Protein AF-A0A2U1MS38-F1 (afdb_monomer_lite)

pLDDT: mean 71.9, std 17.22, range [31.77, 96.19]

Radius of gyration: 35.12 Å; chains: 1; bounding box: 55×85×108 Å

Sequence (219 aa):
MAFTCIFLLRKAKGLPIQGHPLVHSLLETRLFLEKIRPIDKKLQYQIQKLTRVTENPADGVGSDDKKSHEADDSLKLRPNPDMLITKFGPEDGDGVYRPPKIVPASMDETKTSKQERNASRKEKQAFRQALQNVTRYKAKLEDRARREEELFTRAPLSSVEKKQLKHMRKPGCGLSGLADSFYDDIKSLPLEDGAGGPETPFLDSDGGERKFKRRKRRH

Foldseek 3Di:
DVLVVVVVVCVVVVHDPPPDCSVVVVVVVVVVVVVCVVVVVVVVVVVVVVVCCVVCVDDDDDDDPDDDPPPVPVVVPDPDVVVVPPPDDDPPPDPDDDPDPDDPDPDPCPPCDPVNVVVVVVVVVVVVVVVVVLVVVVVVVVVQVVVCVVVVHHDDDDPVVVVVLVVCCDPVNPCNVVSDDPVVVVVPDPDDDDDDDDDDPPDPPPPPDPPDDDDDDDD

Organism: Artemisia annua (NCBI:txid35608)

Structure (mmCIF, N/CA/C/O backbone):
data_AF-A0A2U1MS38-F1
#
_entry.id  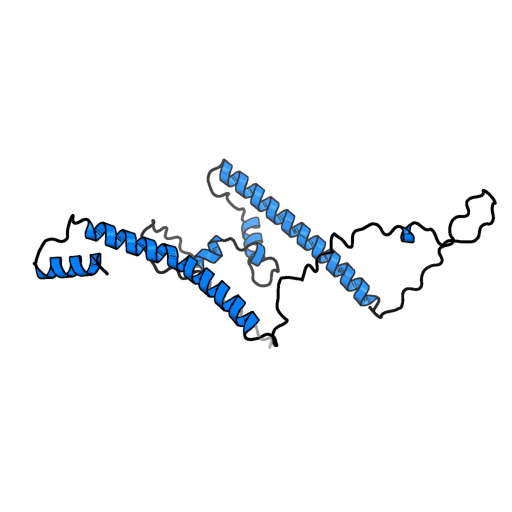 AF-A0A2U1MS38-F1
#
loop_
_atom_site.group_PDB
_atom_site.id
_atom_site.type_symbol
_atom_site.label_atom_id
_atom_site.label_alt_id
_atom_site.label_comp_id
_atom_site.label_asym_id
_atom_site.label_entity_id
_atom_site.label_seq_id
_atom_site.pdbx_PDB_ins_code
_atom_site.Cartn_x
_atom_site.Cartn_y
_atom_site.Cartn_z
_atom_site.occupancy
_atom_site.B_iso_or_equiv
_atom_site.auth_seq_id
_atom_site.auth_comp_id
_atom_site.auth_asym_id
_atom_site.auth_atom_id
_atom_site.pdbx_PDB_model_num
ATOM 1 N N . MET A 1 1 ? -4.109 25.908 25.040 1.00 62.31 1 MET A N 1
ATOM 2 C CA . MET A 1 1 ? -3.880 26.834 26.173 1.00 62.31 1 MET A CA 1
ATOM 3 C C . MET A 1 1 ? -5.174 27.320 26.827 1.00 62.31 1 MET A C 1
ATOM 5 O O . MET A 1 1 ? -5.383 26.978 27.980 1.00 62.31 1 MET A O 1
ATOM 9 N N . ALA A 1 2 ? -6.078 28.044 26.149 1.00 74.56 2 ALA A N 1
ATOM 10 C CA . ALA A 1 2 ? -7.285 28.584 26.806 1.00 74.56 2 ALA A CA 1
ATOM 11 C C . ALA A 1 2 ? -8.146 27.517 27.529 1.00 74.56 2 ALA A C 1
ATOM 13 O O . ALA A 1 2 ? -8.393 27.628 28.728 1.00 74.56 2 ALA A O 1
ATOM 14 N N . PHE A 1 3 ? -8.530 26.434 26.842 1.00 82.31 3 PHE A N 1
ATOM 15 C CA . PHE A 1 3 ? -9.386 25.384 27.420 1.00 82.31 3 PHE A CA 1
ATOM 16 C C . PHE A 1 3 ? -8.754 24.648 28.614 1.00 82.31 3 PHE A C 1
ATOM 18 O O . PHE A 1 3 ? -9.453 24.319 29.571 1.00 82.31 3 PHE A O 1
ATOM 25 N N . THR A 1 4 ? -7.432 24.447 28.608 1.00 82.88 4 THR A N 1
ATOM 26 C CA . THR A 1 4 ? -6.694 23.842 29.730 1.00 82.88 4 THR A CA 1
ATOM 27 C C . THR A 1 4 ? -6.642 24.767 30.949 1.00 82.88 4 THR A C 1
ATOM 29 O O . THR A 1 4 ? -6.805 24.293 32.071 1.00 82.88 4 THR A O 1
ATOM 32 N N . CYS A 1 5 ? -6.511 26.084 30.751 1.00 83.00 5 CYS A N 1
ATOM 33 C CA . CYS A 1 5 ? -6.591 27.060 31.842 1.00 83.00 5 CYS A CA 1
ATOM 34 C C . CYS A 1 5 ? -7.992 27.095 32.475 1.00 83.00 5 CYS A C 1
ATOM 36 O O . CYS A 1 5 ? -8.114 27.098 33.699 1.00 83.00 5 CYS A O 1
ATOM 38 N N . ILE A 1 6 ? -9.056 27.050 31.663 1.00 83.88 6 ILE A N 1
ATOM 39 C CA . ILE A 1 6 ? -10.438 27.022 32.171 1.00 83.88 6 ILE A CA 1
ATOM 40 C C . ILE A 1 6 ? -10.720 25.697 32.903 1.00 83.88 6 ILE A C 1
ATOM 42 O O . ILE A 1 6 ? -11.355 25.706 33.955 1.00 83.88 6 ILE A O 1
ATOM 46 N N . PHE A 1 7 ? -10.208 24.564 32.408 1.00 85.19 7 PHE A N 1
ATOM 47 C CA . PHE A 1 7 ? -10.298 23.271 33.098 1.00 85.19 7 PHE A CA 1
ATOM 48 C C . PHE A 1 7 ? -9.614 23.296 34.477 1.00 85.19 7 PHE A C 1
ATOM 50 O O . PHE A 1 7 ? -10.215 22.867 35.463 1.00 85.19 7 PHE A O 1
ATOM 57 N N . LEU A 1 8 ? -8.399 23.851 34.567 1.00 86.25 8 LEU A N 1
ATOM 58 C CA . LEU A 1 8 ? -7.681 24.029 35.835 1.00 86.25 8 LEU A CA 1
ATOM 59 C C . LEU A 1 8 ? -8.447 24.943 36.800 1.00 86.25 8 LEU A C 1
ATOM 61 O O . LEU A 1 8 ? -8.649 24.572 37.955 1.00 86.25 8 LEU A O 1
ATOM 65 N N . LEU A 1 9 ? -8.956 26.084 36.322 1.00 86.88 9 LEU A N 1
ATOM 66 C CA . LEU A 1 9 ? -9.770 27.004 37.122 1.00 86.88 9 LEU A CA 1
ATOM 67 C C . LEU A 1 9 ? -11.065 26.345 37.629 1.00 86.88 9 LEU A C 1
ATOM 69 O O . LEU A 1 9 ? -11.485 26.588 38.759 1.00 86.88 9 LEU A O 1
ATOM 73 N N . ARG A 1 10 ? -11.697 25.494 36.811 1.00 85.44 10 ARG A N 1
ATOM 74 C CA . ARG A 1 10 ? -12.928 24.777 37.173 1.00 85.44 10 ARG A CA 1
ATOM 75 C C . ARG A 1 10 ? -12.667 23.674 38.206 1.00 85.44 10 ARG A C 1
ATOM 77 O O . ARG A 1 10 ? -13.462 23.542 39.133 1.00 85.44 10 ARG A O 1
ATOM 84 N N . LYS A 1 11 ? -11.526 22.972 38.115 1.00 85.88 11 LYS A N 1
ATOM 85 C CA . LYS A 1 11 ? -11.039 22.062 39.168 1.00 85.88 11 LYS A CA 1
ATOM 86 C C . LYS A 1 11 ? -10.719 22.797 40.472 1.00 85.88 11 LYS A C 1
ATOM 88 O O . LYS A 1 11 ? -11.158 22.348 41.523 1.00 85.88 11 LYS A O 1
ATOM 93 N N . ALA A 1 12 ? -10.018 23.931 40.411 1.00 90.38 12 ALA A N 1
ATOM 94 C CA . ALA A 1 12 ? -9.683 24.733 41.592 1.00 90.38 12 ALA A CA 1
ATOM 95 C C . ALA A 1 12 ? -10.928 25.272 42.324 1.00 90.38 12 ALA A C 1
ATOM 97 O O . ALA A 1 12 ? -10.915 25.415 43.540 1.00 90.38 12 ALA A O 1
ATOM 98 N N . LYS A 1 13 ? -12.021 25.523 41.590 1.00 87.06 13 LYS A N 1
ATOM 99 C CA . LYS A 1 13 ? -13.326 25.933 42.138 1.00 87.06 13 LYS A CA 1
ATOM 100 C C . LYS A 1 13 ? -14.227 24.768 42.582 1.00 87.06 13 LYS A C 1
ATOM 102 O O . LYS A 1 13 ? -15.373 25.015 42.939 1.00 87.06 13 LYS A O 1
ATOM 107 N N . GLY A 1 14 ? -13.763 23.516 42.518 1.00 85.69 14 GLY A N 1
ATOM 108 C CA . GLY A 1 14 ? -14.539 22.336 42.931 1.00 85.69 14 GLY A CA 1
ATOM 109 C C . GLY A 1 14 ? -15.793 22.047 42.090 1.00 85.69 14 GLY A C 1
ATOM 110 O O . GLY A 1 14 ? -16.647 21.272 42.510 1.00 85.69 14 GLY A O 1
ATOM 111 N N . LEU A 1 15 ? -15.935 22.663 40.912 1.00 82.75 15 LEU A N 1
ATOM 112 C CA . LEU A 1 15 ? -17.133 22.529 40.081 1.00 82.75 15 LEU A CA 1
ATOM 113 C C . LEU A 1 15 ? -17.133 21.202 39.301 1.00 82.75 15 LEU A C 1
ATOM 115 O O . LEU A 1 15 ? -16.086 20.799 38.780 1.00 82.75 15 LEU A O 1
ATOM 119 N N . PRO A 1 16 ? -18.301 20.554 39.114 1.00 81.06 16 PRO A N 1
ATOM 120 C CA . PRO A 1 16 ? -18.390 19.311 38.359 1.00 81.06 16 PRO A CA 1
ATOM 121 C C . PRO A 1 16 ? -17.936 19.496 36.904 1.00 81.06 16 PRO A C 1
ATOM 123 O O . PRO A 1 16 ? -18.214 20.506 36.242 1.00 81.06 16 PRO A O 1
ATOM 126 N N . ILE A 1 17 ? -17.204 18.491 36.422 1.00 76.69 17 ILE A N 1
ATOM 127 C CA . ILE A 1 17 ? -16.598 18.436 35.081 1.00 76.69 17 ILE A CA 1
ATOM 128 C C . ILE A 1 17 ? -17.547 17.755 34.077 1.00 76.69 17 ILE A C 1
ATOM 130 O O . ILE A 1 17 ? -17.513 18.064 32.885 1.00 76.69 17 ILE A O 1
ATOM 134 N N . GLN A 1 18 ? -18.405 16.851 34.559 1.00 77.44 18 GLN A N 1
ATOM 135 C CA . GLN A 1 18 ? -19.382 16.117 33.751 1.00 77.44 18 GLN A CA 1
ATOM 136 C C . GLN A 1 18 ? -20.351 17.080 33.043 1.00 77.44 18 GLN A C 1
ATOM 138 O O . GLN A 1 18 ? -20.817 18.052 33.635 1.00 77.44 18 GLN A O 1
ATOM 143 N N . GLY A 1 19 ? -20.613 16.825 31.758 1.00 77.94 19 GLY A N 1
ATOM 144 C CA . GLY A 1 19 ? -21.511 17.628 30.918 1.00 77.94 19 GLY A CA 1
ATOM 145 C C . GLY A 1 19 ? -20.954 18.969 30.415 1.00 77.94 19 GLY A C 1
ATOM 146 O O . GLY A 1 19 ? -21.653 19.671 29.691 1.00 77.94 19 GLY A O 1
ATOM 147 N N . HIS A 1 20 ? -19.720 19.361 30.755 1.00 83.75 20 HIS A N 1
ATOM 148 C CA . HIS A 1 20 ? -19.181 20.650 30.308 1.00 83.75 20 HIS A CA 1
ATOM 149 C C . HIS A 1 20 ? -18.577 20.573 28.887 1.00 83.75 20 HIS A C 1
ATOM 151 O O . HIS A 1 20 ? -17.738 19.698 28.644 1.00 83.75 20 HIS A O 1
ATOM 157 N N . PRO A 1 21 ? -18.861 21.527 27.970 1.00 86.56 21 PRO A N 1
ATOM 158 C CA . PRO A 1 21 ? -18.364 21.503 26.582 1.00 86.56 21 PRO A CA 1
ATOM 159 C C . PRO A 1 21 ? -16.832 21.528 26.451 1.00 86.56 21 PRO A C 1
ATOM 161 O O . PRO A 1 21 ? -16.295 21.139 25.418 1.00 86.56 21 PRO A O 1
ATOM 164 N N . LEU A 1 22 ? -16.115 21.910 27.515 1.00 84.44 22 LEU A N 1
ATOM 165 C CA . LEU A 1 22 ? -14.653 21.781 27.591 1.00 84.44 22 LEU A CA 1
ATOM 166 C C . LEU A 1 22 ? -14.178 20.343 27.363 1.00 84.44 22 LEU A C 1
ATOM 168 O O . LEU A 1 22 ? -13.149 20.150 26.733 1.00 84.44 22 LEU A O 1
ATOM 172 N N . VAL A 1 23 ? -14.895 19.336 27.876 1.00 85.69 23 VAL A N 1
ATOM 173 C CA . VAL A 1 23 ? -14.487 17.931 27.712 1.00 85.69 23 VAL A CA 1
ATOM 174 C C . VAL A 1 23 ? -14.558 17.537 26.237 1.00 85.69 23 VAL A C 1
ATOM 176 O O . VAL A 1 23 ? -13.616 16.938 25.725 1.00 85.69 23 VAL A O 1
ATOM 179 N N . HIS A 1 24 ? -15.618 17.951 25.538 1.00 89.00 24 HIS A N 1
ATOM 180 C CA . HIS A 1 24 ? -15.755 17.735 24.100 1.00 89.00 24 HIS A CA 1
ATOM 181 C C . HIS A 1 24 ? -14.651 18.450 23.314 1.00 89.00 24 HIS A C 1
ATOM 183 O O . HIS A 1 24 ? -13.970 17.792 22.534 1.00 89.00 24 HIS A O 1
ATOM 189 N N . SER A 1 25 ? -14.377 19.734 23.583 1.00 87.81 25 SER A N 1
ATOM 190 C CA . SER A 1 25 ? -13.314 20.461 22.870 1.00 87.81 25 SER A CA 1
ATOM 191 C C . SER A 1 25 ? -11.902 19.929 23.163 1.00 87.81 25 SER A C 1
ATOM 193 O O . SER A 1 25 ? -11.040 19.948 22.284 1.00 87.81 25 SER A O 1
ATOM 195 N N . LEU A 1 26 ? -11.646 19.397 24.364 1.00 85.50 26 LEU A N 1
ATOM 196 C CA . LEU A 1 26 ? -10.392 18.716 24.717 1.00 85.50 26 LEU A CA 1
ATOM 197 C C . LEU A 1 26 ? -10.235 17.360 24.011 1.00 85.50 26 LEU A C 1
ATOM 199 O O . LEU A 1 26 ? -9.142 17.048 23.540 1.00 85.50 26 LEU A O 1
ATOM 203 N N . LEU A 1 27 ? -11.304 16.566 23.906 1.00 89.94 27 LEU A N 1
ATOM 204 C CA . LEU A 1 27 ? -11.292 15.304 23.157 1.00 89.94 27 LEU A CA 1
ATOM 205 C C . LEU A 1 27 ? -11.142 15.548 21.653 1.00 89.94 27 LEU A C 1
ATOM 207 O O . LEU A 1 27 ? -10.316 14.911 21.008 1.00 89.94 27 LEU A O 1
ATOM 211 N N . GLU A 1 28 ? -11.883 16.507 21.109 1.00 90.94 28 GLU A N 1
ATOM 212 C CA . GLU A 1 28 ? -11.827 16.911 19.707 1.00 90.94 28 GLU A CA 1
ATOM 213 C C . GLU A 1 28 ? -10.431 17.418 19.322 1.00 90.94 28 GLU A C 1
ATOM 215 O O . GLU A 1 28 ? -9.827 16.903 18.381 1.00 90.94 28 GLU A O 1
ATOM 220 N N . THR A 1 29 ? -9.856 18.352 20.090 1.00 90.06 29 THR A N 1
ATOM 221 C CA . THR A 1 29 ? -8.485 18.829 19.838 1.00 90.06 29 THR A CA 1
ATOM 222 C C . 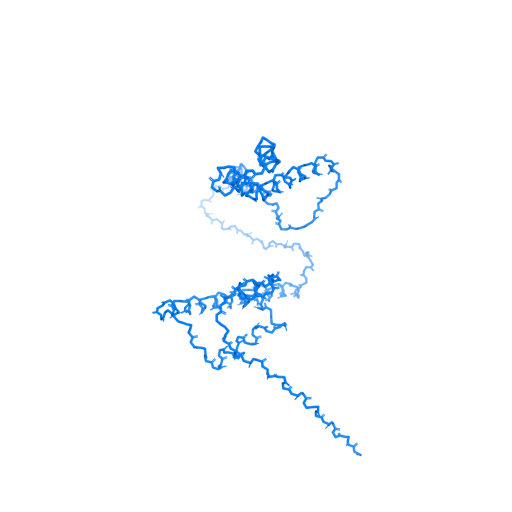THR A 1 29 ? -7.443 17.721 19.985 1.00 90.06 29 THR A C 1
ATOM 224 O O . THR A 1 29 ? -6.516 17.664 19.179 1.00 90.06 29 THR A O 1
ATOM 227 N N . ARG A 1 30 ? -7.600 16.788 20.936 1.00 91.25 30 ARG A N 1
ATOM 228 C CA . ARG A 1 30 ? -6.728 15.606 21.038 1.00 91.25 30 ARG A CA 1
ATOM 229 C C . ARG A 1 30 ? -6.827 14.710 19.798 1.00 91.25 30 ARG A C 1
ATOM 231 O O . ARG A 1 30 ? -5.791 14.350 19.244 1.00 91.25 30 ARG A O 1
ATOM 238 N N . LEU A 1 31 ? -8.039 14.398 19.340 1.00 93.38 31 LEU A N 1
ATOM 239 C CA . LEU A 1 31 ? -8.280 13.590 18.140 1.00 93.38 31 LEU A CA 1
ATOM 240 C C . LEU A 1 31 ? -7.739 14.272 16.874 1.00 93.38 31 LEU A C 1
ATOM 242 O O . LEU A 1 31 ? -7.166 13.602 16.015 1.00 93.38 31 LEU A O 1
ATOM 246 N N . PHE A 1 32 ? -7.858 15.598 16.759 1.00 94.44 32 PHE A N 1
ATOM 247 C CA . PHE A 1 32 ? -7.222 16.356 15.679 1.00 94.44 32 PHE A CA 1
ATOM 248 C C . PHE A 1 32 ? -5.693 16.268 15.743 1.00 94.44 32 PHE A C 1
ATOM 250 O O . PHE A 1 32 ? -5.071 15.968 14.726 1.00 94.44 32 PHE A O 1
ATOM 257 N N . LEU A 1 33 ? -5.083 16.440 16.923 1.00 91.81 33 LEU A N 1
ATOM 258 C CA . LEU A 1 33 ? -3.635 16.277 17.098 1.00 91.81 33 LEU A CA 1
ATOM 259 C C . LEU A 1 33 ? -3.164 14.855 16.746 1.00 91.81 33 LEU A C 1
ATOM 261 O O . LEU A 1 33 ? -2.115 14.686 16.131 1.00 91.81 33 LEU A O 1
ATOM 265 N N . GLU A 1 34 ? -3.928 13.821 17.097 1.00 93.81 34 GLU A N 1
ATOM 266 C CA . GLU A 1 34 ? -3.627 12.433 16.725 1.00 93.81 34 GLU A CA 1
ATOM 267 C C . GLU A 1 34 ? -3.734 12.206 15.203 1.00 93.81 34 GLU A C 1
ATOM 269 O O . GLU A 1 34 ? -2.870 11.539 14.629 1.00 93.81 34 GLU A O 1
ATOM 274 N N . LYS A 1 35 ? -4.703 12.842 14.525 1.00 94.69 35 LYS A N 1
ATOM 275 C CA . LYS A 1 35 ? -4.873 12.783 13.060 1.00 94.69 35 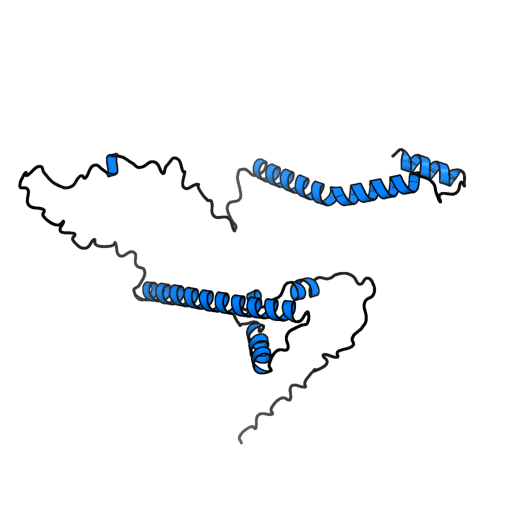LYS A CA 1
ATOM 276 C C . LYS A 1 35 ? -3.811 13.549 12.260 1.00 94.69 35 LYS A C 1
ATOM 278 O O . LYS A 1 35 ? -3.469 13.094 11.170 1.00 94.69 35 LYS A O 1
ATOM 283 N N . ILE A 1 36 ? -3.273 14.669 12.758 1.00 95.56 36 ILE A N 1
ATOM 284 C CA . ILE A 1 36 ? -2.233 15.432 12.032 1.00 95.56 36 ILE A CA 1
ATOM 285 C C . ILE A 1 36 ? -0.821 14.853 12.202 1.00 95.56 36 ILE A C 1
ATOM 287 O O . ILE A 1 36 ? -0.031 14.936 11.268 1.00 95.56 36 ILE A O 1
ATOM 291 N N . ARG A 1 37 ? -0.510 14.166 13.315 1.00 93.31 37 ARG A N 1
ATOM 292 C CA . ARG A 1 37 ? 0.797 13.501 13.544 1.00 93.31 37 ARG A CA 1
ATOM 293 C C . ARG A 1 37 ? 1.345 12.692 12.351 1.00 93.31 37 ARG A C 1
ATOM 295 O O . ARG A 1 37 ? 2.536 12.827 12.066 1.00 93.31 37 ARG A O 1
ATOM 302 N N . PRO A 1 38 ? 0.574 11.831 11.651 1.00 95.62 38 PRO A N 1
ATOM 303 C CA . PRO A 1 38 ? 1.078 11.124 10.470 1.00 95.62 38 PRO A CA 1
ATOM 304 C C . PRO A 1 38 ? 1.340 12.038 9.261 1.00 95.62 38 PRO A C 1
ATOM 306 O O . PRO A 1 38 ? 2.165 11.687 8.419 1.00 95.62 38 PRO A O 1
ATOM 309 N N . ILE A 1 39 ? 0.672 13.191 9.162 1.00 95.88 39 ILE A N 1
ATOM 310 C CA . ILE A 1 39 ? 0.915 14.205 8.126 1.00 95.88 39 ILE A CA 1
ATOM 311 C C . ILE A 1 39 ? 2.203 14.966 8.457 1.00 95.88 39 ILE A C 1
ATOM 313 O O . ILE A 1 39 ? 3.097 15.020 7.616 1.00 95.88 39 ILE A O 1
ATOM 317 N N . ASP A 1 40 ? 2.359 15.430 9.700 1.00 95.56 40 ASP A N 1
ATOM 318 C CA . ASP A 1 40 ? 3.575 16.105 10.170 1.00 95.56 40 ASP A CA 1
ATOM 319 C C . ASP A 1 40 ? 4.819 15.233 9.974 1.00 95.56 40 ASP A C 1
ATOM 321 O O . ASP A 1 40 ? 5.832 15.713 9.476 1.00 95.56 40 ASP A O 1
ATOM 325 N N . LYS A 1 41 ? 4.739 13.925 10.262 1.00 95.88 41 LYS A N 1
ATOM 326 C CA . LYS A 1 41 ? 5.829 12.971 9.982 1.00 95.88 41 LYS A CA 1
ATOM 327 C C . LYS A 1 41 ? 6.200 12.908 8.494 1.00 95.88 41 LYS A C 1
ATOM 329 O O . LYS A 1 41 ? 7.383 12.825 8.168 1.00 95.88 41 LYS A O 1
ATOM 334 N N . LYS A 1 42 ? 5.217 12.954 7.585 1.00 95.75 42 LYS A N 1
ATOM 335 C CA . LYS A 1 42 ? 5.462 12.970 6.129 1.00 95.75 42 LYS A CA 1
ATOM 336 C C . LYS A 1 42 ? 6.095 14.288 5.682 1.00 95.75 42 LYS A C 1
ATOM 338 O O . LYS A 1 42 ? 7.037 14.252 4.896 1.00 95.75 42 LYS A O 1
ATOM 343 N N . LEU A 1 43 ? 5.625 15.421 6.207 1.00 95.94 43 LEU A N 1
ATOM 344 C CA . LEU A 1 43 ? 6.188 16.745 5.924 1.00 95.94 43 LEU A CA 1
ATOM 345 C C . LEU A 1 43 ? 7.620 16.870 6.462 1.00 95.94 43 LEU A C 1
ATOM 347 O O . LEU A 1 43 ? 8.513 17.273 5.727 1.00 95.94 43 LEU A O 1
ATOM 351 N N . GLN A 1 44 ? 7.872 16.434 7.699 1.00 95.31 44 GLN A N 1
ATOM 352 C CA . GLN A 1 44 ? 9.215 16.367 8.286 1.00 95.31 44 GLN A CA 1
ATOM 353 C C . GLN A 1 44 ? 10.154 15.486 7.460 1.00 95.31 44 GLN A C 1
ATOM 355 O O . GLN A 1 44 ? 11.287 15.888 7.212 1.00 95.31 44 GLN A O 1
ATOM 360 N N . TYR A 1 45 ? 9.693 14.323 6.983 1.00 95.81 45 TYR A N 1
ATOM 361 C CA . TYR A 1 45 ? 10.480 13.479 6.081 1.00 95.81 45 TYR A CA 1
ATOM 362 C C . TYR A 1 45 ? 10.774 14.172 4.742 1.00 95.81 45 TYR A C 1
ATOM 364 O O . TYR A 1 45 ? 11.901 14.102 4.265 1.00 95.81 45 TYR A O 1
ATOM 372 N N . GLN A 1 46 ? 9.798 14.858 4.138 1.00 96.19 46 GLN A N 1
ATOM 373 C CA . GLN A 1 46 ? 10.003 15.605 2.891 1.00 96.19 46 GLN A CA 1
ATOM 374 C C . GLN A 1 46 ? 11.004 16.751 3.070 1.00 96.19 46 GLN A C 1
ATOM 376 O O . GLN A 1 46 ? 11.917 16.875 2.256 1.00 96.19 46 GLN A O 1
ATOM 381 N N . ILE A 1 47 ? 10.882 17.524 4.155 1.00 95.56 47 ILE A N 1
ATOM 382 C CA . ILE A 1 47 ? 11.841 18.569 4.527 1.00 95.56 47 ILE A CA 1
ATOM 383 C C . ILE A 1 47 ? 13.220 17.937 4.713 1.00 95.56 47 ILE A C 1
ATOM 385 O O . ILE A 1 47 ? 14.118 18.261 3.954 1.00 95.56 47 ILE A O 1
ATOM 389 N N . GLN A 1 48 ? 13.382 16.957 5.610 1.00 94.69 48 GLN A N 1
ATOM 390 C CA . GLN A 1 48 ? 14.676 16.299 5.840 1.00 94.69 48 GLN A CA 1
ATOM 391 C C . GLN A 1 48 ? 15.268 15.667 4.575 1.00 94.69 48 GLN A C 1
ATOM 393 O O . GLN A 1 48 ? 16.485 15.661 4.422 1.00 94.69 48 GLN A O 1
ATOM 398 N N . LYS A 1 49 ? 14.447 15.139 3.662 1.00 94.19 49 LYS A N 1
ATOM 399 C CA . LYS A 1 49 ? 14.914 14.599 2.382 1.00 94.19 49 LYS A CA 1
ATOM 400 C C . LYS A 1 49 ? 15.480 15.700 1.486 1.00 94.19 49 LYS A C 1
ATOM 402 O O . LYS A 1 49 ? 16.551 15.507 0.925 1.00 94.19 49 LYS A O 1
ATOM 407 N N . LEU A 1 50 ? 14.790 16.835 1.368 1.00 92.75 50 LEU A N 1
ATOM 408 C CA . LEU A 1 50 ? 15.278 17.991 0.612 1.00 92.75 50 LEU A CA 1
ATOM 409 C C . LEU A 1 50 ? 16.512 18.605 1.281 1.00 92.75 50 LEU A C 1
ATOM 411 O O . LEU A 1 50 ? 17.523 18.790 0.617 1.00 92.75 50 LEU A O 1
ATOM 415 N N . THR A 1 51 ? 16.467 18.821 2.597 1.00 93.12 51 THR A N 1
ATOM 416 C CA . THR A 1 51 ? 17.572 19.374 3.385 1.00 93.12 51 THR A CA 1
ATOM 417 C C . THR A 1 51 ? 18.828 18.504 3.280 1.00 93.12 51 THR A C 1
ATOM 419 O O . THR A 1 51 ? 19.893 19.036 3.002 1.00 93.12 51 THR A O 1
ATOM 422 N N . ARG A 1 52 ? 18.722 17.168 3.356 1.00 89.94 52 ARG A N 1
ATOM 423 C CA . ARG A 1 52 ? 19.869 16.259 3.144 1.00 89.94 52 ARG A CA 1
ATOM 424 C C . ARG A 1 52 ? 20.443 16.325 1.727 1.00 89.94 52 ARG A C 1
ATOM 426 O O . ARG A 1 52 ? 21.653 16.209 1.581 1.00 89.94 52 ARG A O 1
ATOM 433 N N . VAL A 1 53 ? 19.598 16.510 0.709 1.00 86.06 53 VAL A N 1
ATOM 434 C CA . VAL A 1 53 ? 20.034 16.694 -0.689 1.00 86.06 53 VAL A CA 1
ATOM 435 C C . VAL A 1 53 ? 20.724 18.050 -0.886 1.00 86.06 53 VAL A C 1
ATOM 437 O O . VAL A 1 53 ? 21.640 18.146 -1.695 1.00 86.06 53 VAL A O 1
ATOM 440 N N . THR A 1 54 ? 20.339 19.089 -0.137 1.00 79.94 54 THR A N 1
ATOM 441 C CA . THR A 1 54 ? 21.013 20.400 -0.176 1.00 79.94 54 THR A CA 1
ATOM 442 C C . THR A 1 54 ? 22.264 20.482 0.703 1.00 79.94 54 THR A C 1
ATOM 444 O O . THR A 1 54 ? 23.196 21.192 0.346 1.00 79.94 54 THR A O 1
ATOM 447 N N . GLU A 1 55 ? 22.297 19.781 1.840 1.00 78.88 55 GLU A N 1
ATOM 448 C CA . GLU A 1 55 ? 23.427 19.775 2.784 1.00 78.88 55 GLU A CA 1
ATOM 449 C C . GLU A 1 55 ? 24.573 18.872 2.313 1.00 78.88 55 GLU A C 1
ATOM 451 O O . GLU A 1 55 ? 25.732 19.205 2.540 1.00 78.88 55 GLU A O 1
ATOM 456 N N . ASN A 1 56 ? 24.267 17.770 1.615 1.00 63.62 56 ASN A N 1
ATOM 457 C CA . ASN A 1 56 ? 25.260 16.859 1.041 1.00 63.62 56 ASN A CA 1
ATOM 458 C C . ASN A 1 56 ? 25.179 16.841 -0.499 1.00 63.62 56 ASN A C 1
ATOM 460 O O . ASN A 1 56 ? 24.731 15.850 -1.076 1.00 63.62 56 ASN A O 1
ATOM 464 N N . PRO A 1 57 ? 25.653 17.889 -1.200 1.00 60.12 57 PRO A N 1
ATOM 465 C CA . PRO A 1 57 ? 25.731 17.889 -2.664 1.00 60.12 57 PRO A CA 1
ATOM 466 C C . PRO A 1 57 ? 26.830 16.959 -3.223 1.00 60.12 57 PRO A C 1
ATOM 468 O O . PRO A 1 57 ? 27.002 16.898 -4.438 1.00 60.12 57 PRO A O 1
ATOM 471 N N . ALA A 1 58 ? 27.600 16.279 -2.362 1.00 57.16 58 ALA A N 1
ATOM 472 C CA . ALA A 1 58 ? 28.839 15.584 -2.720 1.00 57.16 58 ALA A CA 1
ATOM 473 C C . ALA A 1 58 ? 28.830 14.050 -2.534 1.00 57.16 58 ALA A C 1
ATOM 475 O O . ALA A 1 58 ? 29.761 13.407 -3.007 1.00 57.16 58 ALA A O 1
ATOM 476 N N . ASP A 1 59 ? 27.810 13.454 -1.901 1.00 49.78 59 ASP A N 1
ATOM 477 C CA . ASP A 1 59 ? 27.772 12.008 -1.610 1.00 49.78 59 ASP A CA 1
ATOM 478 C C . ASP A 1 59 ? 26.380 11.390 -1.837 1.00 49.78 59 ASP A C 1
ATOM 480 O O . ASP A 1 59 ? 25.394 11.832 -1.247 1.00 49.78 59 ASP A O 1
ATOM 484 N N . GLY A 1 60 ? 26.314 10.299 -2.618 1.00 43.94 60 GLY A N 1
ATOM 485 C CA . GLY A 1 60 ? 25.184 9.355 -2.561 1.00 43.94 60 GLY A CA 1
ATOM 486 C C . GLY A 1 60 ? 24.514 8.939 -3.877 1.00 43.94 60 GLY A C 1
ATOM 487 O O . GLY A 1 60 ? 23.310 9.137 -4.041 1.00 43.94 60 GLY A O 1
ATOM 488 N N . VAL A 1 61 ? 25.241 8.262 -4.773 1.00 50.22 61 VAL A N 1
ATOM 489 C CA . VAL A 1 61 ? 24.628 7.339 -5.753 1.00 50.22 61 VAL A CA 1
ATOM 490 C C . VAL A 1 61 ? 24.588 5.920 -5.165 1.00 50.22 61 VAL A C 1
ATOM 492 O O . VAL A 1 61 ? 25.609 5.430 -4.692 1.00 50.22 61 VAL A O 1
ATOM 495 N N . GLY A 1 62 ? 23.431 5.252 -5.271 1.00 45.75 62 GLY A N 1
ATOM 496 C CA . GLY A 1 62 ?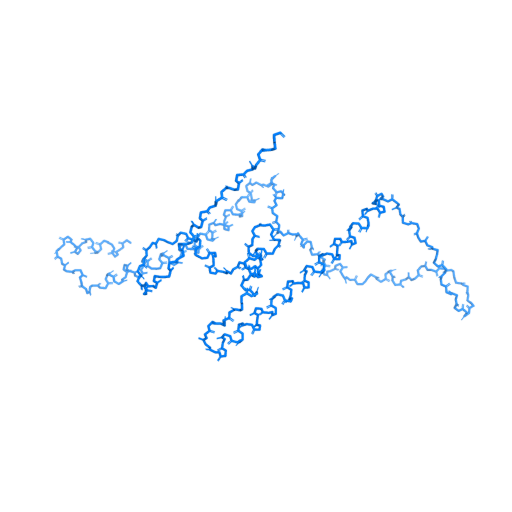 23.206 3.839 -4.911 1.00 45.75 62 GLY A CA 1
ATOM 497 C C . GLY A 1 62 ? 22.700 3.628 -3.471 1.00 45.75 62 GLY A C 1
ATOM 498 O O . GLY A 1 62 ? 23.223 4.219 -2.536 1.00 45.75 62 GLY A O 1
ATOM 499 N N . SER A 1 63 ? 21.690 2.800 -3.187 1.00 40.81 63 SER A N 1
ATOM 500 C CA . SER A 1 63 ? 20.802 1.990 -4.044 1.00 40.81 63 SER A CA 1
ATOM 501 C C . SER A 1 63 ? 19.514 1.646 -3.253 1.00 40.81 63 SER A C 1
ATOM 503 O O . SER A 1 63 ? 19.485 1.825 -2.037 1.00 40.81 63 SER A O 1
ATOM 505 N N . ASP A 1 64 ? 18.405 1.174 -3.831 1.00 39.09 64 ASP A N 1
ATOM 506 C CA . ASP A 1 64 ? 18.136 0.788 -5.228 1.00 39.09 64 ASP A CA 1
ATOM 507 C C . ASP A 1 64 ? 16.674 1.129 -5.638 1.00 39.09 64 ASP A C 1
ATOM 509 O O . ASP A 1 64 ? 16.040 1.984 -5.020 1.00 39.09 64 ASP A O 1
ATOM 513 N N . ASP A 1 65 ? 16.131 0.474 -6.673 1.00 39.94 65 ASP A N 1
ATOM 514 C CA . ASP A 1 65 ? 14.714 0.486 -7.081 1.00 39.94 65 ASP A CA 1
ATOM 515 C C . ASP A 1 65 ? 14.096 1.875 -7.317 1.00 39.94 65 ASP A C 1
ATOM 517 O O . ASP A 1 65 ? 12.946 2.190 -6.994 1.00 39.94 65 ASP A O 1
ATOM 521 N N . LYS A 1 66 ? 14.837 2.670 -8.083 1.00 40.94 66 LYS A N 1
ATOM 522 C CA . LYS A 1 66 ? 14.298 3.132 -9.365 1.00 40.94 66 LYS A CA 1
ATOM 523 C C . LYS A 1 66 ? 15.446 3.342 -10.330 1.00 40.94 66 LYS A C 1
ATOM 525 O O . LYS A 1 66 ? 16.217 4.286 -10.177 1.00 40.94 66 LYS A O 1
ATOM 530 N N . LYS A 1 67 ? 15.495 2.508 -11.377 1.00 36.75 67 LYS A N 1
ATOM 531 C CA . LYS A 1 67 ? 16.138 2.919 -12.627 1.00 36.75 67 LYS A CA 1
ATOM 532 C C . LYS A 1 67 ? 15.651 4.324 -12.930 1.00 36.75 67 LYS A C 1
ATOM 534 O O . LYS A 1 67 ? 14.439 4.565 -12.944 1.00 36.75 67 LYS A O 1
ATOM 539 N N . SER A 1 68 ? 16.586 5.223 -13.194 1.00 34.25 68 SER A N 1
ATOM 540 C CA . SER A 1 68 ? 16.269 6.393 -13.975 1.00 34.25 68 SER A CA 1
ATOM 541 C C . SER A 1 68 ? 15.623 5.884 -15.262 1.00 34.25 68 SER A C 1
ATOM 543 O O . SER A 1 68 ? 16.291 5.391 -16.168 1.00 34.25 68 SER A O 1
ATOM 545 N N . HIS A 1 69 ? 14.310 6.080 -15.367 1.00 42.38 69 HIS A N 1
ATOM 546 C CA . HIS A 1 69 ? 13.847 6.756 -16.559 1.00 42.38 69 HIS A CA 1
ATOM 547 C C . HIS A 1 69 ? 14.584 8.106 -16.568 1.00 42.38 69 HIS A C 1
ATOM 549 O O . HIS A 1 69 ? 14.052 9.134 -16.153 1.00 42.38 69 HIS A O 1
ATOM 555 N N . GLU A 1 70 ? 15.831 8.083 -17.064 1.00 41.94 70 GLU A N 1
ATOM 556 C CA . GLU A 1 70 ? 16.135 8.988 -18.156 1.00 41.94 70 GLU A CA 1
ATOM 557 C C . GLU A 1 70 ? 14.910 8.877 -19.042 1.00 41.94 70 GLU A C 1
ATOM 559 O O . GLU A 1 70 ? 14.554 7.775 -19.474 1.00 41.94 70 GLU A O 1
ATOM 564 N N . ALA A 1 71 ? 14.172 9.974 -19.171 1.00 44.50 71 ALA A N 1
ATOM 565 C CA . ALA A 1 71 ? 13.175 9.995 -20.204 1.00 44.50 71 ALA A CA 1
ATOM 566 C C . ALA A 1 71 ? 13.940 9.637 -21.480 1.00 44.50 71 ALA A C 1
ATOM 568 O O . ALA A 1 71 ? 14.852 10.366 -21.887 1.00 44.50 71 ALA A O 1
ATOM 569 N N . ASP A 1 72 ? 13.567 8.494 -22.061 1.00 50.72 72 ASP A N 1
ATOM 570 C CA . ASP A 1 72 ? 13.295 8.383 -23.483 1.00 50.72 72 ASP A CA 1
ATOM 571 C C . ASP A 1 72 ? 12.624 9.696 -23.871 1.00 50.72 72 ASP A C 1
ATOM 573 O O . ASP A 1 72 ? 11.418 9.880 -23.702 1.00 50.72 72 ASP A O 1
ATOM 577 N N . ASP A 1 73 ? 13.465 10.682 -24.168 1.00 59.84 73 ASP A N 1
ATOM 578 C CA . ASP A 1 73 ? 13.053 12.068 -24.209 1.00 59.84 73 ASP A CA 1
ATOM 579 C C . ASP A 1 73 ? 12.088 12.136 -25.377 1.00 59.84 73 ASP A C 1
ATOM 581 O O . ASP A 1 73 ? 12.482 11.927 -26.526 1.00 59.84 73 ASP A O 1
ATOM 585 N N . SER A 1 74 ? 10.806 12.349 -25.088 1.00 61.91 74 SER A N 1
ATOM 586 C CA . SER A 1 74 ? 9.761 12.298 -26.108 1.00 61.91 74 SER A CA 1
ATOM 587 C C . SER A 1 74 ? 9.999 13.336 -27.215 1.00 61.91 74 SER A C 1
ATOM 589 O O . SER A 1 74 ? 9.401 13.241 -28.283 1.00 61.91 74 SER A O 1
ATOM 591 N N . LEU A 1 75 ? 10.907 14.297 -26.990 1.00 63.62 75 LEU A N 1
ATOM 592 C CA . LEU A 1 75 ? 11.395 15.273 -27.962 1.00 63.62 75 LEU A CA 1
ATOM 593 C C . LEU A 1 75 ? 12.552 14.737 -28.839 1.00 63.62 75 LEU A C 1
ATOM 595 O O . LEU A 1 75 ? 12.712 15.197 -29.971 1.00 63.62 75 LEU A O 1
ATOM 599 N N . LYS A 1 76 ? 13.318 13.739 -28.369 1.00 66.50 76 LYS A N 1
ATOM 600 C CA . LYS A 1 76 ? 14.290 12.946 -29.155 1.00 66.50 76 LYS A CA 1
ATOM 601 C C . LYS A 1 76 ? 13.622 11.863 -30.010 1.00 66.50 76 LYS A C 1
ATOM 603 O O . LYS A 1 76 ? 14.220 11.440 -30.992 1.00 66.50 76 LYS A O 1
ATOM 608 N N . LEU A 1 77 ? 12.370 11.483 -29.728 1.00 67.62 77 LEU A N 1
ATOM 609 C CA . LEU A 1 77 ? 11.536 10.649 -30.618 1.00 67.62 77 LEU A CA 1
ATOM 610 C C . LEU A 1 77 ? 10.991 11.400 -31.856 1.00 67.62 77 LEU A C 1
ATOM 612 O O . LEU A 1 77 ? 10.020 10.975 -32.485 1.00 67.62 77 LEU A O 1
ATOM 616 N N . ARG A 1 78 ? 11.629 12.501 -32.264 1.00 73.56 78 ARG A N 1
ATOM 617 C CA . ARG A 1 78 ? 11.393 13.088 -33.586 1.00 73.56 78 ARG A CA 1
ATOM 618 C C . ARG A 1 78 ? 11.938 12.142 -34.665 1.00 73.56 78 ARG A C 1
ATOM 620 O O . ARG A 1 78 ? 13.105 11.762 -34.578 1.00 73.56 78 ARG A O 1
ATOM 627 N N . PRO A 1 79 ? 11.151 11.774 -35.695 1.00 76.62 79 PRO A N 1
ATOM 628 C CA . PRO A 1 79 ? 11.680 11.010 -36.817 1.00 76.62 79 PRO A CA 1
ATOM 629 C C . PRO A 1 79 ? 12.782 11.831 -37.491 1.00 76.62 79 PRO A C 1
ATOM 631 O O . PRO A 1 79 ? 12.547 12.966 -37.901 1.00 76.62 79 PRO A O 1
ATOM 634 N N . ASN A 1 80 ? 13.990 11.273 -37.569 1.00 72.75 80 ASN A N 1
ATOM 635 C CA . ASN A 1 80 ? 15.130 11.945 -38.181 1.00 72.75 80 ASN A CA 1
ATOM 636 C C . ASN A 1 80 ? 15.024 11.825 -39.716 1.00 72.75 80 ASN A C 1
ATOM 638 O O . ASN A 1 80 ? 15.188 10.714 -40.227 1.00 72.75 80 ASN A O 1
ATOM 642 N N . PRO A 1 81 ? 14.742 12.909 -40.468 1.00 75.38 81 PRO A N 1
ATOM 643 C CA . PRO A 1 81 ? 14.504 12.817 -41.908 1.00 75.38 81 PRO A CA 1
ATOM 644 C C . PRO A 1 81 ? 15.756 12.388 -42.686 1.00 75.38 81 PRO A C 1
ATOM 646 O O . PRO A 1 81 ? 15.630 11.704 -43.698 1.00 75.38 81 PRO A O 1
ATOM 649 N N . ASP A 1 82 ? 16.958 12.669 -42.173 1.00 73.44 82 ASP A N 1
ATOM 650 C CA . ASP A 1 82 ? 18.222 12.251 -42.795 1.00 73.44 82 ASP A CA 1
ATOM 651 C C . ASP A 1 82 ? 18.426 10.725 -42.789 1.00 73.44 82 ASP A C 1
ATOM 653 O O . ASP A 1 82 ? 19.177 10.203 -43.611 1.00 73.44 82 ASP A O 1
ATOM 657 N N . MET A 1 83 ? 17.734 9.988 -41.908 1.00 70.69 83 MET A N 1
ATOM 658 C CA . MET A 1 83 ? 17.726 8.515 -41.908 1.00 70.69 83 MET A CA 1
ATOM 659 C C . MET A 1 83 ? 16.848 7.922 -43.020 1.00 70.69 83 MET A C 1
ATOM 661 O O . MET A 1 83 ? 16.991 6.744 -43.339 1.00 70.69 83 MET A O 1
ATOM 665 N N . LEU A 1 84 ? 15.936 8.711 -43.603 1.00 68.81 84 LEU A N 1
ATOM 666 C CA . LEU A 1 84 ? 15.115 8.303 -44.750 1.00 68.81 84 LEU A CA 1
ATOM 667 C C . LEU A 1 84 ? 15.843 8.527 -46.083 1.00 68.81 84 LEU A C 1
ATOM 669 O O . LEU A 1 84 ? 15.456 7.953 -47.102 1.00 68.81 84 LEU A O 1
ATOM 673 N N . ILE A 1 85 ? 16.920 9.321 -46.078 1.00 62.31 85 ILE A N 1
ATOM 674 C CA . ILE A 1 85 ? 17.816 9.477 -47.222 1.00 62.31 85 ILE A CA 1
ATOM 675 C C . ILE A 1 85 ? 18.658 8.203 -47.331 1.00 62.31 85 ILE A C 1
ATOM 677 O O . ILE A 1 85 ? 19.717 8.058 -46.719 1.00 62.31 85 ILE A O 1
ATOM 681 N N . THR A 1 86 ? 18.154 7.259 -48.122 1.00 56.97 86 THR A N 1
ATOM 682 C CA . THR A 1 86 ? 18.808 5.994 -48.470 1.00 56.97 86 THR A CA 1
ATOM 683 C C . THR A 1 86 ? 20.158 6.262 -49.144 1.00 56.97 86 THR A C 1
ATOM 685 O O . THR A 1 86 ? 20.245 6.409 -50.358 1.00 56.97 86 THR A O 1
ATOM 688 N N . LYS A 1 87 ? 21.246 6.296 -48.362 1.00 61.50 87 LYS A N 1
ATOM 689 C CA . LYS A 1 87 ? 22.635 6.392 -48.859 1.00 61.50 87 LYS A CA 1
ATOM 690 C C . LYS A 1 87 ? 23.143 5.047 -49.410 1.00 61.50 87 LYS A C 1
ATOM 692 O O . LYS A 1 87 ? 24.233 4.602 -49.059 1.00 61.50 87 LYS A O 1
ATOM 697 N N . PHE A 1 88 ? 22.343 4.380 -50.245 1.00 53.97 88 PHE A N 1
ATOM 698 C CA . PHE A 1 88 ? 22.689 3.105 -50.879 1.00 53.97 88 PHE A CA 1
ATOM 699 C C . PHE A 1 88 ? 22.816 3.242 -52.400 1.00 53.97 88 PHE A C 1
ATOM 701 O O . PHE A 1 88 ? 21.853 3.036 -53.130 1.00 53.97 88 PHE A O 1
ATOM 708 N N . GLY A 1 89 ? 24.054 3.446 -52.852 1.00 55.56 89 GLY A N 1
ATOM 709 C CA . GLY A 1 89 ? 24.475 3.140 -54.222 1.00 55.56 89 GLY A CA 1
ATOM 710 C C . GLY A 1 89 ? 24.341 4.278 -55.242 1.00 55.56 89 GLY A C 1
ATOM 711 O O . GLY A 1 89 ? 23.662 5.267 -54.977 1.00 55.56 89 GLY A O 1
ATOM 712 N N . PRO A 1 90 ? 25.056 4.166 -56.377 1.00 52.31 90 PRO A N 1
ATOM 713 C CA . PRO A 1 90 ? 25.097 5.192 -57.413 1.00 52.31 90 PRO A CA 1
ATOM 714 C C . PRO A 1 90 ? 23.826 5.226 -58.271 1.00 52.31 90 PRO A C 1
ATOM 716 O O . PRO A 1 90 ? 23.118 4.229 -58.417 1.00 52.31 90 PRO A O 1
ATOM 719 N N . GLU A 1 91 ? 23.605 6.386 -58.887 1.00 55.25 91 GLU A N 1
ATOM 720 C CA . GLU A 1 91 ? 22.629 6.633 -59.952 1.00 55.25 91 GLU A CA 1
ATOM 721 C C . GLU A 1 91 ? 23.016 5.879 -61.243 1.00 55.25 91 GLU A C 1
ATOM 723 O O . GLU A 1 91 ? 23.557 6.467 -62.176 1.00 55.25 91 GLU A O 1
ATOM 728 N N . ASP A 1 92 ? 22.733 4.576 -61.307 1.00 55.88 92 ASP A N 1
ATOM 729 C CA . ASP A 1 92 ? 22.791 3.779 -62.540 1.00 55.88 92 ASP A CA 1
ATOM 730 C C . ASP A 1 92 ? 21.369 3.330 -62.917 1.00 55.88 92 ASP A C 1
ATOM 732 O O . ASP A 1 92 ? 20.840 2.337 -62.412 1.00 55.88 92 ASP A O 1
ATOM 736 N N . GLY A 1 93 ? 20.727 4.115 -63.788 1.00 61.12 93 GLY A N 1
ATOM 737 C CA . GLY A 1 93 ? 19.312 4.000 -64.154 1.00 61.12 93 GLY A CA 1
ATOM 738 C C . GLY A 1 93 ? 18.965 2.803 -65.044 1.00 61.12 93 GLY A C 1
ATOM 739 O O . GLY A 1 93 ? 18.626 2.976 -66.211 1.00 61.12 93 GLY A O 1
ATOM 740 N N . ASP A 1 94 ? 18.983 1.599 -64.476 1.00 61.97 94 ASP A N 1
ATOM 741 C CA . ASP A 1 94 ? 18.440 0.376 -65.073 1.00 61.97 94 ASP A CA 1
ATOM 742 C C . ASP A 1 94 ? 17.331 -0.162 -64.153 1.00 61.97 94 ASP A C 1
ATOM 744 O O . ASP A 1 94 ? 17.597 -0.570 -63.022 1.00 61.97 94 ASP A O 1
ATOM 748 N N . GLY A 1 95 ? 16.070 -0.123 -64.605 1.00 71.44 95 GLY A N 1
ATOM 749 C CA . GLY A 1 95 ? 14.853 -0.324 -63.788 1.00 71.44 95 GLY A CA 1
ATOM 750 C C . GLY A 1 95 ? 14.639 -1.734 -63.210 1.00 71.44 95 GLY A C 1
ATOM 751 O O . GLY A 1 95 ? 13.533 -2.088 -62.800 1.00 71.44 95 GLY A O 1
ATOM 752 N N . VAL A 1 96 ? 15.686 -2.555 -63.194 1.00 80.88 96 VAL A N 1
ATOM 753 C CA . VAL A 1 96 ? 15.718 -3.925 -62.691 1.00 80.88 96 VAL A CA 1
ATOM 754 C C . VAL A 1 96 ? 16.111 -3.914 -61.214 1.00 80.88 96 VAL A C 1
ATOM 756 O O . VAL A 1 96 ? 17.273 -3.706 -60.864 1.00 80.88 96 VAL A O 1
ATOM 759 N N . TYR A 1 97 ? 15.154 -4.196 -60.326 1.00 83.19 97 TYR A N 1
ATOM 760 C CA . TYR A 1 97 ? 15.422 -4.311 -58.890 1.00 83.19 97 TYR A CA 1
ATOM 761 C C . TYR A 1 97 ? 16.485 -5.384 -58.599 1.00 83.19 97 TYR A C 1
ATOM 763 O O . TYR A 1 97 ? 16.284 -6.570 -58.872 1.00 83.19 97 TYR A O 1
ATOM 771 N N . ARG A 1 98 ? 17.607 -4.975 -57.996 1.00 81.88 98 ARG A N 1
ATOM 772 C CA . ARG A 1 98 ? 18.676 -5.873 -57.535 1.00 81.88 98 ARG A CA 1
ATOM 773 C C . ARG A 1 98 ? 18.583 -6.024 -56.011 1.00 81.88 98 ARG A C 1
ATOM 775 O O . ARG A 1 98 ? 18.884 -5.062 -55.306 1.00 81.88 98 ARG A O 1
ATOM 782 N N . PRO A 1 99 ? 18.193 -7.200 -55.479 1.00 84.31 99 PRO A N 1
ATOM 783 C CA . PRO A 1 99 ? 18.123 -7.416 -54.038 1.00 84.31 99 PRO A CA 1
ATOM 784 C C . PRO A 1 99 ? 19.473 -7.131 -53.355 1.00 84.31 99 PRO A C 1
ATOM 786 O O . PRO A 1 99 ? 20.509 -7.598 -53.845 1.00 84.31 99 PRO A O 1
ATOM 789 N N . PRO A 1 100 ? 19.496 -6.398 -52.226 1.00 79.50 100 PRO A N 1
ATOM 790 C CA . PRO A 1 100 ? 20.736 -6.052 -51.543 1.00 79.50 100 PRO A CA 1
ATOM 791 C C . PRO A 1 100 ? 21.448 -7.309 -51.028 1.00 79.50 100 PRO A C 1
ATOM 793 O O . PRO A 1 100 ? 20.899 -8.093 -50.251 1.00 79.50 100 PRO A O 1
ATOM 796 N N . LYS A 1 101 ? 22.704 -7.493 -51.447 1.00 80.25 101 LYS A N 1
ATOM 797 C CA . LYS A 1 101 ? 23.558 -8.608 -51.015 1.00 80.25 101 LYS A CA 1
ATOM 798 C C . LYS A 1 101 ? 24.122 -8.335 -49.620 1.00 80.25 101 LYS A C 1
ATOM 800 O O . LYS A 1 101 ? 25.260 -7.896 -49.476 1.00 80.25 101 LYS A O 1
ATOM 805 N N . ILE A 1 102 ? 23.314 -8.591 -48.595 1.00 77.06 102 ILE A N 1
ATOM 806 C CA . ILE A 1 102 ? 23.739 -8.502 -47.194 1.00 77.06 102 ILE A CA 1
ATOM 807 C C . ILE A 1 102 ? 24.753 -9.621 -46.920 1.00 77.06 102 ILE A C 1
ATOM 809 O O . ILE A 1 102 ? 24.388 -10.790 -46.791 1.00 77.06 102 ILE A O 1
ATOM 813 N N . VAL A 1 103 ? 26.035 -9.264 -46.828 1.00 79.75 103 VAL A N 1
ATOM 814 C CA . VAL A 1 103 ? 27.057 -10.140 -46.239 1.00 79.75 103 VAL A CA 1
ATOM 815 C C . VAL A 1 103 ? 26.790 -10.295 -44.736 1.00 79.75 103 VAL A C 1
ATOM 817 O O . VAL A 1 103 ? 26.360 -9.328 -44.103 1.00 79.75 103 VAL A O 1
ATOM 820 N N . PRO A 1 104 ? 27.039 -11.474 -44.134 1.00 77.38 104 PRO A N 1
ATOM 821 C CA . PRO A 1 104 ? 26.905 -11.644 -42.693 1.00 77.38 104 PRO A CA 1
ATOM 822 C C . PRO A 1 104 ? 27.828 -10.663 -41.967 1.00 77.38 104 PRO A C 1
ATOM 824 O O . PRO A 1 104 ? 29.047 -10.735 -42.119 1.00 77.38 104 PRO A O 1
ATOM 827 N N . ALA A 1 105 ? 27.255 -9.755 -41.178 1.00 76.31 105 ALA A N 1
ATOM 828 C CA . ALA A 1 105 ? 28.043 -8.874 -40.331 1.00 76.31 105 ALA A CA 1
ATOM 829 C C . ALA A 1 105 ? 28.815 -9.722 -39.310 1.00 76.31 105 ALA A C 1
ATOM 831 O O . ALA A 1 105 ? 28.214 -10.474 -38.535 1.00 76.31 105 ALA A O 1
ATOM 832 N N . SER A 1 106 ? 30.144 -9.608 -39.309 1.00 64.50 106 SER A N 1
ATOM 833 C CA . SER A 1 106 ? 30.980 -10.175 -38.257 1.00 64.50 106 SER A CA 1
ATOM 834 C C . SER A 1 106 ? 30.672 -9.443 -36.955 1.00 64.50 106 SER A C 1
ATOM 836 O O . SER A 1 106 ? 31.080 -8.300 -36.770 1.00 64.50 106 SER A O 1
ATOM 838 N N . MET A 1 107 ? 29.923 -10.090 -36.065 1.00 64.75 107 MET A N 1
ATOM 839 C CA . MET A 1 107 ? 29.763 -9.613 -34.695 1.00 64.75 107 MET A CA 1
ATOM 840 C C . MET A 1 107 ? 31.121 -9.682 -34.002 1.00 64.75 107 MET A C 1
ATOM 842 O O . MET A 1 107 ? 31.719 -10.757 -33.967 1.00 64.75 107 MET A O 1
ATOM 846 N N . ASP A 1 108 ? 31.581 -8.574 -33.423 1.00 55.03 108 ASP A N 1
ATOM 847 C CA . ASP A 1 108 ? 32.798 -8.579 -32.616 1.00 55.03 108 ASP A CA 1
ATOM 848 C C . ASP A 1 108 ? 32.651 -9.578 -31.462 1.00 55.03 108 ASP A C 1
ATOM 850 O O . ASP A 1 108 ? 31.748 -9.464 -30.625 1.00 55.03 108 ASP A O 1
ATOM 854 N N . GLU A 1 109 ? 33.544 -10.573 -31.439 1.00 51.97 109 GLU A N 1
ATOM 855 C CA . GLU A 1 109 ? 33.597 -11.687 -30.484 1.00 51.97 109 GLU A CA 1
ATOM 856 C C . GLU A 1 109 ? 33.977 -11.189 -29.074 1.00 51.97 109 GLU A C 1
ATOM 858 O O . GLU A 1 109 ? 35.027 -11.506 -28.509 1.00 51.97 109 GLU A O 1
ATOM 863 N N . THR A 1 110 ? 33.077 -10.420 -28.458 1.00 57.00 110 THR A N 1
ATOM 864 C CA . THR A 1 110 ? 33.100 -9.999 -27.050 1.00 57.00 110 THR A CA 1
ATOM 865 C C . THR A 1 110 ? 32.710 -11.162 -26.129 1.00 57.00 110 THR A C 1
ATOM 867 O O . THR A 1 110 ? 31.766 -11.097 -25.348 1.00 57.00 110 THR A O 1
ATOM 870 N N . LYS A 1 111 ? 33.473 -12.255 -26.266 1.00 57.59 111 LYS A N 1
ATOM 871 C CA . LYS A 1 111 ? 33.827 -13.328 -25.317 1.00 57.59 111 LYS A CA 1
ATOM 872 C C . LYS A 1 111 ? 32.769 -13.907 -24.363 1.00 57.59 111 LYS A C 1
ATOM 874 O O . LYS A 1 111 ? 33.158 -14.660 -23.471 1.00 57.59 111 LYS A O 1
ATOM 879 N N . THR A 1 112 ? 31.468 -13.691 -24.563 1.00 58.59 112 THR A N 1
ATOM 880 C CA . THR A 1 112 ? 30.461 -14.528 -23.892 1.00 58.59 112 THR A CA 1
ATOM 881 C C . THR A 1 112 ? 30.559 -15.938 -24.463 1.00 58.59 112 THR A C 1
ATOM 883 O O . THR A 1 112 ? 30.174 -16.212 -25.603 1.00 58.59 112 THR A O 1
ATOM 886 N N . SER A 1 113 ? 31.165 -16.842 -23.691 1.00 74.19 113 SER A N 1
ATOM 887 C CA . SER A 1 113 ? 31.462 -18.201 -24.144 1.00 74.19 113 SER A CA 1
ATOM 888 C C . SER A 1 113 ? 30.188 -18.883 -24.652 1.00 74.19 113 SER A C 1
ATOM 890 O O . SER A 1 113 ? 29.090 -18.660 -24.134 1.00 74.19 113 SER A O 1
ATOM 892 N N . LYS A 1 114 ? 30.313 -19.793 -25.626 1.00 78.44 114 LYS A N 1
ATOM 893 C CA . LYS A 1 114 ? 29.189 -20.605 -26.138 1.00 78.44 114 LYS A CA 1
ATOM 894 C C . LYS A 1 114 ? 28.386 -21.270 -25.004 1.00 78.44 114 LYS A C 1
ATOM 896 O O . LYS A 1 114 ? 27.181 -21.479 -25.137 1.00 78.44 114 LYS A O 1
ATOM 901 N N . GLN A 1 115 ? 29.042 -21.567 -23.880 1.00 78.19 115 GLN A N 1
ATOM 902 C CA . GLN A 1 115 ? 28.432 -22.053 -22.643 1.00 78.19 115 GLN A CA 1
ATOM 903 C C . GLN A 1 115 ? 27.538 -21.011 -21.948 1.00 78.19 115 GLN A C 1
ATOM 905 O O . GLN A 1 115 ? 26.411 -21.338 -21.582 1.00 78.19 115 GLN A O 1
ATOM 910 N N . GLU A 1 116 ? 27.996 -19.769 -21.810 1.00 84.38 116 GLU A N 1
ATOM 911 C CA . GLU A 1 116 ? 27.261 -18.658 -21.192 1.00 84.38 116 GLU A CA 1
ATOM 912 C C . GLU A 1 116 ? 26.015 -18.297 -22.006 1.00 84.38 116 GLU A C 1
ATOM 914 O O . GLU A 1 116 ? 24.905 -18.283 -21.478 1.00 84.38 116 GLU A O 1
ATOM 919 N N . ARG A 1 117 ? 26.153 -18.165 -23.333 1.00 79.94 117 ARG A N 1
ATOM 920 C CA . ARG A 1 117 ? 25.017 -17.909 -24.236 1.00 79.94 117 ARG A CA 1
ATOM 921 C C . ARG A 1 117 ? 23.953 -19.016 -24.168 1.00 79.94 117 ARG A C 1
ATOM 923 O O . ARG A 1 117 ? 22.764 -18.748 -24.348 1.00 79.94 117 ARG A O 1
ATOM 930 N N . ASN A 1 118 ? 24.361 -20.254 -23.880 1.00 86.06 118 ASN A N 1
ATOM 931 C CA . ASN A 1 118 ? 23.453 -21.372 -23.614 1.00 86.06 118 ASN A CA 1
ATOM 932 C C . ASN A 1 118 ? 22.861 -21.335 -22.193 1.00 86.06 118 ASN A C 1
ATOM 934 O O . ASN A 1 118 ? 21.695 -21.696 -22.026 1.00 86.06 118 ASN A O 1
ATOM 938 N N . ALA A 1 119 ? 23.612 -20.877 -21.188 1.00 89.00 119 ALA A N 1
ATOM 939 C CA . ALA A 1 119 ? 23.117 -20.664 -19.830 1.00 89.00 119 ALA A CA 1
ATOM 940 C C . ALA A 1 119 ? 22.019 -19.588 -19.805 1.00 89.00 119 ALA A C 1
ATOM 942 O O . ALA A 1 119 ? 20.907 -19.888 -19.378 1.00 89.00 119 ALA A O 1
ATOM 943 N N . SER A 1 120 ? 22.246 -18.410 -20.399 1.00 84.06 120 SER A N 1
ATOM 944 C CA . SER A 1 120 ? 21.236 -17.341 -20.469 1.00 84.06 120 SER A CA 1
ATOM 945 C C . SER A 1 120 ? 19.975 -17.761 -21.236 1.00 84.06 120 SER A C 1
ATOM 947 O O . SER A 1 120 ? 18.884 -17.268 -20.959 1.00 84.06 120 SER A O 1
ATOM 949 N N . ARG A 1 121 ? 20.086 -18.676 -22.212 1.00 87.06 121 ARG A N 1
ATOM 950 C CA . ARG A 1 121 ? 18.919 -19.271 -22.895 1.00 87.06 121 ARG A CA 1
ATOM 951 C C . ARG A 1 121 ? 18.121 -20.180 -21.959 1.00 87.06 121 ARG A C 1
ATOM 953 O O . ARG A 1 121 ? 16.902 -20.038 -21.893 1.00 87.06 121 ARG A O 1
ATOM 960 N N . LYS A 1 122 ? 18.797 -21.069 -21.221 1.00 91.62 122 LYS A N 1
ATOM 961 C CA . LYS A 1 122 ? 18.171 -21.951 -20.220 1.00 91.62 122 LYS A CA 1
ATOM 962 C C . LYS A 1 122 ? 17.523 -21.152 -19.092 1.00 91.62 122 LYS A C 1
ATOM 964 O O . LYS A 1 122 ? 16.392 -21.442 -18.728 1.00 91.62 122 LYS A O 1
ATOM 969 N N . GLU A 1 123 ? 18.194 -20.121 -18.594 1.00 85.75 123 GLU A N 1
ATOM 970 C CA . GLU A 1 123 ? 17.684 -19.226 -17.555 1.00 85.75 123 GLU A CA 1
ATOM 971 C C . GLU A 1 123 ? 16.446 -18.454 -18.027 1.00 85.75 123 GLU A C 1
ATOM 973 O O . GLU A 1 123 ? 15.405 -18.510 -17.378 1.00 85.75 123 GLU A O 1
ATOM 978 N N . LYS A 1 124 ? 16.488 -17.827 -19.214 1.00 84.25 124 LYS A N 1
ATOM 979 C CA . LYS A 1 124 ? 15.313 -17.159 -19.808 1.00 84.25 124 LYS A CA 1
ATOM 980 C C . LYS A 1 124 ? 14.143 -18.125 -20.027 1.00 84.25 124 LYS A C 1
ATOM 982 O O . LYS A 1 124 ? 12.987 -17.725 -19.888 1.00 84.25 124 LYS A O 1
ATOM 987 N N . GLN A 1 125 ? 14.413 -19.389 -20.354 1.00 90.31 125 GLN A N 1
ATOM 988 C CA . GLN A 1 125 ? 13.383 -20.424 -20.467 1.00 90.31 125 GLN A CA 1
ATOM 989 C C . GLN A 1 125 ? 12.827 -20.837 -19.095 1.00 90.31 125 GLN A C 1
ATOM 991 O O . GLN A 1 125 ? 11.609 -20.915 -18.946 1.00 90.31 125 GLN A O 1
ATOM 996 N N . ALA A 1 126 ? 13.685 -21.034 -18.092 1.00 88.31 126 ALA A N 1
ATOM 997 C CA . ALA A 1 126 ? 13.291 -21.345 -16.721 1.00 88.31 126 ALA A CA 1
ATOM 998 C C . ALA A 1 126 ? 12.464 -20.208 -16.099 1.00 88.31 126 ALA A C 1
ATOM 1000 O O . ALA A 1 126 ? 11.430 -20.468 -15.494 1.00 88.31 126 ALA A O 1
ATOM 1001 N N . PHE A 1 127 ? 12.843 -18.948 -16.336 1.00 82.50 127 PHE A N 1
ATOM 1002 C CA . PHE A 1 127 ? 12.079 -17.768 -15.932 1.00 82.50 127 PHE A CA 1
ATOM 1003 C C . PHE A 1 127 ? 10.692 -17.725 -16.592 1.00 82.50 127 PHE A C 1
ATOM 1005 O O . PHE A 1 127 ? 9.689 -17.527 -15.910 1.00 82.50 127 PHE A O 1
ATOM 1012 N N . ARG A 1 128 ? 10.600 -17.989 -17.906 1.00 85.69 128 ARG A N 1
ATOM 1013 C CA . ARG A 1 128 ? 9.307 -18.098 -18.612 1.00 85.69 128 ARG A CA 1
ATOM 1014 C C . ARG A 1 128 ? 8.425 -19.212 -18.037 1.00 85.69 128 ARG A C 1
ATOM 1016 O O . ARG A 1 128 ? 7.231 -18.997 -17.854 1.00 85.69 128 ARG A O 1
ATOM 1023 N N . GLN A 1 129 ? 9.001 -20.373 -17.723 1.00 85.00 129 GLN A N 1
ATOM 1024 C CA . GLN A 1 129 ? 8.283 -21.487 -17.093 1.00 85.00 129 GLN A CA 1
ATOM 1025 C C . GLN A 1 129 ? 7.839 -21.147 -15.664 1.00 85.00 129 GLN A C 1
ATOM 1027 O O . GLN A 1 129 ? 6.697 -21.415 -15.301 1.00 85.00 129 GLN A O 1
ATOM 1032 N N . ALA A 1 130 ? 8.700 -20.513 -14.863 1.00 83.38 130 ALA A N 1
ATOM 1033 C CA . ALA A 1 130 ? 8.356 -20.033 -13.528 1.00 83.38 130 ALA A CA 1
ATOM 1034 C C . ALA A 1 130 ? 7.184 -19.043 -13.587 1.00 83.38 130 ALA A C 1
ATOM 1036 O O . ALA A 1 130 ? 6.196 -19.234 -12.884 1.00 83.38 130 ALA A O 1
ATOM 1037 N N . LEU A 1 131 ? 7.229 -18.063 -14.495 1.00 82.62 131 LEU A N 1
ATOM 1038 C CA . LEU A 1 131 ? 6.148 -17.097 -14.693 1.00 82.62 131 LEU A CA 1
ATOM 1039 C C . LEU A 1 131 ? 4.821 -17.779 -15.080 1.00 82.62 131 LEU A C 1
ATOM 1041 O O . LEU A 1 131 ? 3.787 -17.456 -14.501 1.00 82.62 131 LEU A O 1
ATOM 1045 N N . GLN A 1 132 ? 4.848 -18.766 -15.984 1.00 84.25 132 GLN A N 1
ATOM 1046 C CA . GLN A 1 132 ? 3.669 -19.572 -16.346 1.00 84.25 132 GLN A CA 1
ATOM 1047 C C . GLN A 1 132 ? 3.126 -20.409 -15.173 1.00 84.25 132 GLN A C 1
ATOM 1049 O O . GLN A 1 132 ? 1.914 -20.570 -15.025 1.00 84.25 132 GLN A O 1
ATOM 1054 N N . ASN A 1 133 ? 4.002 -20.932 -14.312 1.00 81.44 133 ASN A N 1
ATOM 1055 C CA . ASN A 1 133 ? 3.588 -21.642 -13.103 1.00 81.44 133 ASN A CA 1
ATOM 1056 C C . ASN A 1 133 ? 2.928 -20.689 -12.091 1.00 81.44 133 ASN A C 1
ATOM 1058 O O . ASN A 1 133 ? 1.926 -21.056 -11.478 1.00 81.44 133 ASN A O 1
ATOM 1062 N N . VAL A 1 134 ? 3.437 -19.459 -11.959 1.00 81.06 134 VAL A N 1
ATOM 1063 C CA . VAL A 1 134 ? 2.861 -18.418 -11.093 1.00 81.06 134 VAL A CA 1
ATOM 1064 C C . VAL A 1 134 ? 1.499 -17.949 -11.605 1.00 81.06 134 VAL A C 1
ATOM 1066 O O . VAL A 1 134 ? 0.563 -17.876 -10.811 1.00 81.06 134 VAL A O 1
ATOM 1069 N N . THR A 1 135 ? 1.329 -17.686 -12.906 1.00 82.75 135 THR A N 1
ATOM 1070 C CA . THR A 1 135 ? 0.014 -17.297 -13.455 1.00 82.75 135 THR A CA 1
ATOM 1071 C C . THR A 1 135 ? -1.015 -18.415 -13.295 1.00 82.75 135 THR A C 1
ATOM 1073 O O . THR A 1 135 ? -2.128 -18.161 -12.840 1.00 82.75 135 THR A O 1
ATOM 1076 N N . ARG A 1 136 ? -0.628 -19.674 -13.550 1.00 86.0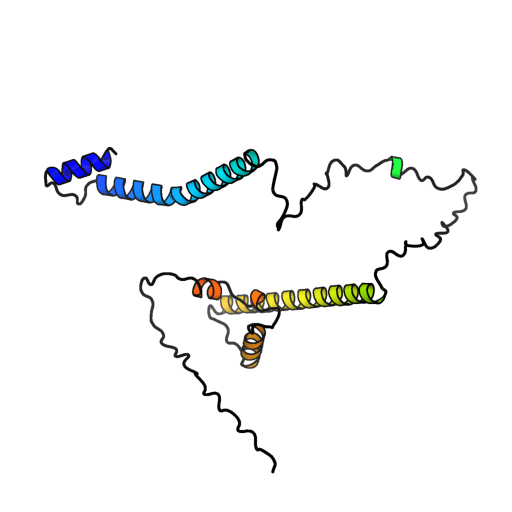6 136 ARG A N 1
ATOM 1077 C CA . ARG A 1 136 ? -1.482 -20.847 -13.302 1.00 86.06 136 ARG A CA 1
ATOM 1078 C C . ARG A 1 136 ? -1.844 -21.017 -11.822 1.00 86.06 136 ARG A C 1
ATOM 1080 O O . ARG A 1 136 ? -2.936 -21.489 -11.519 1.00 86.06 136 ARG A O 1
ATOM 1087 N N . TYR A 1 137 ? -0.944 -20.669 -10.902 1.00 79.94 137 TYR A N 1
ATOM 1088 C CA . TYR A 1 137 ? -1.219 -20.701 -9.465 1.00 79.94 137 TYR A CA 1
ATOM 1089 C C . TYR A 1 137 ? -2.202 -19.596 -9.048 1.00 79.94 137 TYR A C 1
ATOM 1091 O O . TYR A 1 137 ? -3.162 -19.891 -8.341 1.00 79.94 137 TYR A O 1
ATOM 1099 N N . LYS A 1 138 ? -2.031 -18.365 -9.554 1.00 81.06 138 LYS A N 1
ATOM 1100 C CA . LYS A 1 138 ? -2.972 -17.253 -9.327 1.00 81.06 138 LYS A CA 1
ATOM 1101 C C . LYS A 1 138 ? -4.383 -17.574 -9.827 1.00 81.06 138 LYS A C 1
ATOM 1103 O O . LYS A 1 138 ? -5.319 -17.485 -9.042 1.00 81.06 138 LYS A O 1
ATOM 1108 N N . ALA A 1 139 ? -4.520 -18.080 -11.055 1.00 88.06 139 ALA A N 1
ATOM 1109 C CA . ALA A 1 139 ? -5.818 -18.484 -11.603 1.00 88.06 139 ALA A CA 1
ATOM 1110 C C . ALA A 1 139 ? -6.538 -19.521 -10.713 1.00 88.06 139 ALA A C 1
ATOM 1112 O O . ALA A 1 139 ? -7.723 -19.384 -10.433 1.00 88.06 139 ALA A O 1
ATOM 1113 N N . LYS A 1 140 ? -5.811 -20.510 -10.167 1.00 84.31 140 LYS A N 1
ATOM 1114 C CA . LYS A 1 140 ? -6.379 -21.485 -9.215 1.00 84.31 140 LYS A CA 1
ATOM 1115 C C . LYS A 1 140 ? -6.840 -20.867 -7.890 1.00 84.31 140 LYS A C 1
ATOM 1117 O O . LYS A 1 140 ? -7.741 -21.419 -7.258 1.00 84.31 140 LYS A O 1
ATOM 1122 N N . LEU A 1 141 ? -6.201 -19.786 -7.436 1.00 81.12 141 LEU A N 1
ATOM 1123 C CA . LEU A 1 141 ? -6.628 -19.039 -6.250 1.00 81.12 141 LEU A CA 1
ATOM 1124 C C . LEU A 1 141 ? -7.881 -18.206 -6.549 1.00 81.12 141 LEU A C 1
ATOM 1126 O O . LEU A 1 141 ? -8.804 -18.221 -5.745 1.00 81.12 141 LEU A O 1
ATOM 1130 N N . GLU A 1 142 ? -7.958 -17.565 -7.715 1.00 85.19 142 GLU A N 1
ATOM 1131 C CA . GLU A 1 142 ? -9.142 -16.822 -8.176 1.00 85.19 142 GLU A CA 1
ATOM 1132 C C . GLU A 1 142 ? -10.354 -17.750 -8.390 1.00 85.19 142 GLU A C 1
ATOM 1134 O O . GLU A 1 142 ? -11.446 -17.474 -7.900 1.00 85.19 142 GLU A O 1
ATOM 1139 N N . ASP A 1 143 ? -10.161 -18.917 -9.017 1.00 86.50 143 ASP A N 1
ATOM 1140 C CA . ASP A 1 143 ? -11.187 -19.966 -9.140 1.00 86.50 143 ASP A CA 1
ATOM 1141 C C . ASP A 1 143 ? -11.700 -20.456 -7.783 1.00 86.50 143 ASP A C 1
ATOM 1143 O O . ASP A 1 143 ? -12.843 -20.899 -7.663 1.00 86.50 143 ASP A O 1
ATOM 1147 N N . ARG A 1 144 ? -10.833 -20.440 -6.766 1.00 82.31 144 ARG A N 1
ATOM 1148 C CA . ARG A 1 144 ? -11.200 -20.796 -5.401 1.00 82.31 144 ARG A CA 1
ATOM 1149 C C . ARG A 1 144 ? -11.963 -19.661 -4.727 1.00 82.31 144 ARG A C 1
ATOM 1151 O O . ARG A 1 144 ? -12.984 -19.957 -4.124 1.00 82.31 144 ARG A O 1
ATOM 1158 N N . ALA A 1 145 ? -11.504 -18.416 -4.850 1.00 82.69 145 ALA A N 1
ATOM 1159 C CA . ALA A 1 145 ? -12.183 -17.245 -4.301 1.00 82.69 145 ALA A CA 1
ATOM 1160 C C . ALA A 1 145 ? -13.630 -17.160 -4.809 1.00 82.69 145 ALA A C 1
ATOM 1162 O O . ALA A 1 145 ? -14.539 -17.099 -3.993 1.00 82.69 145 ALA A O 1
ATOM 1163 N N . ARG A 1 146 ? -13.855 -17.339 -6.121 1.00 86.38 146 ARG A N 1
ATOM 1164 C CA . ARG A 1 146 ? -15.207 -17.407 -6.711 1.00 86.38 146 ARG A CA 1
ATOM 1165 C C . ARG A 1 146 ? -16.104 -18.459 -6.051 1.00 86.38 146 ARG A C 1
ATOM 1167 O O . ARG A 1 146 ? -17.223 -18.155 -5.663 1.00 86.38 146 ARG A O 1
ATOM 1174 N N . ARG A 1 147 ? -15.594 -19.678 -5.843 1.00 84.12 147 ARG A N 1
ATOM 1175 C CA . ARG A 1 147 ? -16.338 -20.743 -5.141 1.00 84.12 147 ARG A CA 1
ATOM 1176 C C . ARG A 1 147 ? -16.575 -20.444 -3.657 1.00 84.12 147 ARG A C 1
ATOM 1178 O O . ARG A 1 147 ? -17.564 -20.906 -3.102 1.00 84.12 147 ARG A O 1
ATOM 1185 N N . GLU A 1 148 ? -15.673 -19.713 -3.003 1.00 84.75 148 GLU A N 1
ATOM 1186 C CA . GLU A 1 148 ? -15.833 -19.283 -1.605 1.00 84.75 148 GLU A CA 1
ATOM 1187 C C . GLU A 1 148 ? -16.837 -18.121 -1.474 1.00 84.75 148 GLU A C 1
ATOM 1189 O O . GLU A 1 148 ? -17.567 -18.072 -0.486 1.00 84.75 148 GLU A O 1
ATOM 1194 N N . GLU A 1 149 ? -16.939 -17.252 -2.486 1.00 84.06 149 GLU A N 1
ATOM 1195 C CA . GLU A 1 149 ? -17.967 -16.208 -2.619 1.00 84.06 149 GLU A CA 1
ATOM 1196 C C . GLU A 1 149 ? -19.356 -16.810 -2.894 1.00 84.06 149 GLU A C 1
ATOM 1198 O O . GLU A 1 149 ? -20.304 -16.492 -2.184 1.00 84.06 149 GLU A O 1
ATOM 1203 N N . GLU A 1 150 ? -19.477 -17.738 -3.853 1.00 89.81 150 GLU A N 1
ATOM 1204 C CA . GLU A 1 150 ? -20.733 -18.442 -4.179 1.00 89.81 150 GLU A CA 1
ATOM 1205 C C . GLU A 1 150 ? -21.321 -19.208 -2.981 1.00 89.81 150 GLU A C 1
ATOM 1207 O O . GLU A 1 150 ? -22.537 -19.256 -2.798 1.00 89.81 150 GLU A O 1
ATOM 1212 N N . LEU A 1 151 ? -20.458 -19.821 -2.163 1.00 85.69 151 LEU A N 1
ATOM 1213 C CA . LEU A 1 151 ? -20.848 -20.647 -1.015 1.00 85.69 151 LEU A CA 1
ATOM 1214 C C . LEU A 1 151 ? -20.809 -19.894 0.326 1.00 85.69 151 LEU A C 1
ATOM 1216 O O . LEU A 1 151 ? -21.098 -20.505 1.359 1.00 85.69 151 LEU A O 1
ATOM 1220 N N . PHE A 1 152 ? -20.385 -18.622 0.337 1.00 83.19 152 PHE A N 1
ATOM 1221 C CA . PHE A 1 152 ? -20.094 -17.798 1.526 1.00 83.19 152 PHE A CA 1
ATOM 1222 C C . PHE A 1 152 ? -19.287 -18.516 2.634 1.00 83.19 152 PHE A C 1
ATOM 1224 O O . PHE A 1 152 ? -19.363 -18.179 3.817 1.00 83.19 152 PHE A O 1
ATOM 1231 N N . THR A 1 153 ? -18.511 -19.538 2.267 1.00 85.06 153 THR A N 1
ATOM 1232 C CA . THR A 1 153 ? -17.819 -20.451 3.185 1.00 85.06 153 THR A CA 1
ATOM 1233 C C . THR A 1 153 ? -16.517 -20.952 2.569 1.00 85.06 153 THR A C 1
ATOM 1235 O O . THR A 1 153 ? -16.362 -21.042 1.352 1.00 85.06 153 THR A O 1
ATOM 1238 N N . ARG A 1 154 ? -15.534 -21.279 3.417 1.00 85.25 154 ARG A N 1
ATOM 1239 C CA . ARG A 1 154 ? -14.192 -21.654 2.957 1.00 85.25 154 ARG A CA 1
ATOM 1240 C C . ARG A 1 154 ? -14.197 -23.027 2.278 1.00 85.25 154 ARG A C 1
ATOM 1242 O O . ARG A 1 154 ? -14.573 -24.026 2.890 1.00 85.25 154 ARG A O 1
ATOM 1249 N N . ALA A 1 155 ? -13.686 -23.100 1.052 1.00 79.19 155 ALA A N 1
ATOM 1250 C CA . ALA A 1 155 ? -13.719 -24.302 0.236 1.00 79.19 155 ALA A CA 1
ATOM 1251 C C . ALA A 1 155 ? -12.843 -25.412 0.858 1.00 79.19 155 ALA A C 1
ATOM 1253 O O . ALA A 1 155 ? -11.664 -25.172 1.171 1.00 79.19 155 ALA A O 1
ATOM 1254 N N . PRO A 1 156 ? -13.377 -26.636 1.035 1.00 81.56 156 PRO A N 1
ATOM 1255 C CA . PRO A 1 156 ? -12.636 -27.739 1.631 1.00 81.56 156 PRO A CA 1
ATOM 1256 C C . PRO A 1 156 ? -11.521 -28.219 0.694 1.00 81.56 156 PRO A C 1
ATOM 1258 O O . PRO A 1 156 ? -11.756 -28.571 -0.457 1.00 81.56 156 PRO A O 1
ATOM 1261 N N . LEU A 1 157 ? -10.287 -28.266 1.204 1.00 79.81 157 LEU A N 1
ATOM 1262 C CA . LEU A 1 157 ? -9.129 -28.767 0.456 1.00 79.81 157 LEU A CA 1
ATOM 1263 C C . LEU A 1 157 ? -8.981 -30.288 0.567 1.00 79.81 157 LEU A C 1
ATOM 1265 O O . LEU A 1 157 ? -9.013 -30.845 1.674 1.00 79.81 157 LEU A O 1
ATOM 1269 N N . SER A 1 158 ? -8.678 -30.939 -0.557 1.00 87.06 158 SER A N 1
ATOM 1270 C CA . SER A 1 158 ? -8.303 -32.354 -0.586 1.00 87.06 158 SER A CA 1
ATOM 1271 C C . SER A 1 158 ? -6.981 -32.614 0.154 1.00 87.06 158 SER A C 1
ATOM 1273 O O . SER A 1 158 ? -6.132 -31.734 0.321 1.00 87.06 158 SER A O 1
ATOM 1275 N N . SER A 1 159 ? -6.759 -33.862 0.581 1.00 85.50 159 SER A N 1
ATOM 1276 C CA . SER A 1 159 ? -5.494 -34.271 1.221 1.00 85.50 159 SER A CA 1
ATOM 1277 C C . SER A 1 159 ? -4.277 -34.059 0.305 1.00 85.50 159 SER A C 1
ATOM 1279 O O . SER A 1 159 ? -3.190 -33.717 0.775 1.00 85.50 159 SER A O 1
ATOM 1281 N N . VAL A 1 160 ? -4.459 -34.199 -1.013 1.00 87.75 160 VAL A N 1
ATOM 1282 C CA . VAL A 1 160 ? -3.406 -33.979 -2.016 1.00 87.75 160 VAL A CA 1
ATOM 1283 C C . VAL A 1 160 ? -3.048 -32.495 -2.116 1.00 87.75 160 VAL A C 1
ATOM 1285 O O . VAL A 1 160 ? -1.869 -32.153 -2.042 1.00 87.75 160 VAL A O 1
ATOM 1288 N N . GLU A 1 161 ? -4.036 -31.603 -2.191 1.00 82.94 161 GLU A N 1
ATOM 1289 C CA . GLU A 1 161 ? -3.804 -30.151 -2.220 1.00 82.94 161 GLU A CA 1
ATOM 1290 C C . GLU A 1 161 ? -3.207 -29.644 -0.906 1.00 82.94 161 GLU A C 1
ATOM 1292 O O . GLU A 1 161 ? -2.267 -28.854 -0.932 1.00 82.94 161 GLU A O 1
ATOM 1297 N N . LYS A 1 162 ? -3.664 -30.156 0.247 1.00 83.81 162 LYS A N 1
ATOM 1298 C CA . LYS A 1 162 ? -3.053 -29.863 1.556 1.00 83.81 162 LYS A CA 1
ATOM 1299 C C . LYS A 1 162 ? -1.570 -30.253 1.583 1.00 83.81 162 LYS A C 1
ATOM 1301 O O . LYS A 1 162 ? -0.755 -29.490 2.095 1.00 83.81 162 LYS A O 1
ATOM 1306 N N . LYS A 1 163 ? -1.194 -31.405 1.009 1.00 86.25 163 LYS A N 1
ATOM 1307 C CA . LYS A 1 163 ? 0.214 -31.834 0.886 1.00 86.25 163 LYS A CA 1
ATOM 1308 C C . LYS A 1 163 ? 1.010 -30.947 -0.076 1.00 86.25 163 LYS A C 1
ATOM 1310 O O . LYS A 1 163 ? 2.134 -30.584 0.260 1.00 86.25 163 LYS A O 1
ATOM 1315 N N . GLN A 1 164 ? 0.438 -30.574 -1.224 1.00 82.25 164 GLN A N 1
ATOM 1316 C CA . GLN A 1 164 ? 1.076 -29.658 -2.178 1.00 82.25 164 GLN A CA 1
ATOM 1317 C C . GLN A 1 164 ? 1.299 -28.277 -1.548 1.00 82.25 164 GLN A C 1
ATOM 1319 O O . GLN A 1 164 ? 2.429 -27.803 -1.531 1.00 82.25 164 GLN A O 1
ATOM 1324 N N . LEU A 1 165 ? 0.280 -27.677 -0.927 1.00 77.94 165 LEU A N 1
ATOM 1325 C CA . LEU A 1 165 ? 0.384 -26.385 -0.243 1.00 77.94 165 LEU A CA 1
ATOM 1326 C C . LEU A 1 165 ? 1.424 -26.416 0.891 1.00 77.94 165 LEU A C 1
ATOM 1328 O O . LEU A 1 165 ? 2.274 -25.531 0.967 1.00 77.94 165 LEU A O 1
ATOM 1332 N N . LYS A 1 166 ? 1.434 -27.479 1.713 1.00 81.88 166 LYS A N 1
ATOM 1333 C CA . LYS A 1 166 ? 2.477 -27.701 2.734 1.00 81.88 166 LYS A CA 1
ATOM 1334 C C . LYS A 1 166 ? 3.879 -27.890 2.142 1.00 81.88 166 LYS A C 1
ATOM 1336 O O . LYS A 1 166 ? 4.844 -27.669 2.860 1.00 81.88 166 LYS A O 1
ATOM 1341 N N . HIS A 1 167 ? 4.023 -28.331 0.892 1.00 80.62 167 HIS A N 1
ATOM 1342 C CA . HIS A 1 167 ? 5.320 -28.407 0.213 1.00 80.62 167 HIS A CA 1
ATOM 1343 C C . HIS A 1 167 ? 5.744 -27.040 -0.341 1.00 80.62 167 HIS A C 1
ATOM 1345 O O . HIS A 1 167 ? 6.887 -26.645 -0.139 1.00 80.62 167 HIS A O 1
ATOM 1351 N N . MET A 1 168 ? 4.816 -26.291 -0.948 1.00 73.88 168 MET A N 1
ATOM 1352 C CA . MET A 1 168 ? 5.071 -24.946 -1.479 1.00 73.88 168 MET A CA 1
ATOM 1353 C C . MET A 1 168 ? 5.463 -23.942 -0.385 1.00 73.88 168 MET A C 1
ATOM 1355 O O . MET A 1 168 ? 6.337 -23.114 -0.618 1.00 73.88 168 MET A O 1
ATOM 1359 N N . ARG A 1 169 ? 4.874 -24.062 0.816 1.00 73.25 169 ARG A N 1
ATOM 1360 C CA . ARG A 1 169 ? 5.200 -23.255 2.010 1.00 73.25 169 ARG A CA 1
ATOM 1361 C C . ARG A 1 169 ? 6.502 -23.654 2.729 1.00 73.25 169 ARG A C 1
ATOM 1363 O O . ARG A 1 169 ? 6.809 -23.084 3.771 1.00 73.25 169 ARG A O 1
ATOM 1370 N N . LYS A 1 170 ? 7.275 -24.638 2.246 1.00 79.75 170 LYS A N 1
ATOM 1371 C CA . LYS A 1 170 ? 8.555 -24.991 2.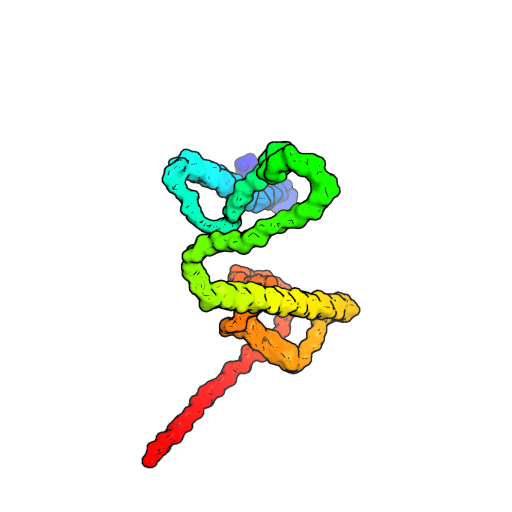891 1.00 79.75 170 LYS A CA 1
ATOM 1372 C C . LYS A 1 170 ? 9.658 -23.998 2.512 1.00 79.75 170 LYS A C 1
ATOM 1374 O O . LYS A 1 170 ? 9.846 -23.760 1.317 1.00 79.75 170 LYS A O 1
ATOM 1379 N N . PRO A 1 171 ? 10.461 -23.509 3.477 1.00 59.88 171 PRO A N 1
ATOM 1380 C CA . PRO A 1 171 ? 11.659 -22.741 3.157 1.00 59.88 171 PRO A CA 1
ATOM 1381 C C . PRO A 1 171 ? 12.606 -23.611 2.317 1.00 59.88 171 PRO A C 1
ATOM 1383 O O . PRO A 1 171 ? 12.907 -24.748 2.685 1.00 59.88 171 PRO A O 1
ATOM 1386 N N . GLY A 1 172 ? 13.016 -23.097 1.155 1.00 64.56 172 GLY A N 1
ATOM 1387 C CA . GLY A 1 172 ? 13.766 -23.832 0.126 1.00 64.56 172 GLY A CA 1
ATOM 1388 C C . GLY A 1 172 ? 12.967 -24.125 -1.153 1.00 64.56 172 GLY A C 1
ATOM 1389 O O . GLY A 1 172 ? 13.560 -24.367 -2.200 1.00 64.56 172 GLY A O 1
ATOM 1390 N N . CYS A 1 173 ? 11.634 -24.030 -1.113 1.00 63.12 173 CYS A N 1
ATOM 1391 C CA . CYS A 1 173 ? 10.814 -23.867 -2.312 1.00 63.12 173 CYS A CA 1
ATOM 1392 C C . CYS A 1 173 ? 10.818 -22.380 -2.707 1.00 63.12 173 CYS A C 1
ATOM 1394 O O . CYS A 1 173 ? 10.317 -21.549 -1.954 1.00 63.12 173 CYS A O 1
ATOM 1396 N N . GLY A 1 174 ? 11.335 -22.035 -3.892 1.00 59.38 174 GLY A N 1
ATOM 1397 C CA . GLY A 1 174 ? 11.429 -20.648 -4.395 1.00 59.38 174 GLY A CA 1
ATOM 1398 C C . GLY A 1 174 ? 10.094 -19.949 -4.712 1.00 59.38 174 GLY A C 1
ATOM 1399 O O . GLY A 1 174 ? 10.074 -18.991 -5.476 1.00 59.38 174 GLY A O 1
ATOM 1400 N N . LEU A 1 175 ? 8.981 -20.447 -4.169 1.00 60.00 175 LEU A N 1
ATOM 1401 C CA . LEU A 1 175 ? 7.635 -19.880 -4.263 1.00 60.00 175 LEU A CA 1
ATOM 1402 C C . LEU A 1 175 ? 7.017 -19.563 -2.887 1.00 60.00 175 LEU A C 1
ATOM 1404 O O . LEU A 1 175 ? 5.837 -19.222 -2.847 1.00 60.00 175 LEU A O 1
ATOM 1408 N N . SER A 1 176 ? 7.767 -19.652 -1.777 1.00 59.44 176 SER A N 1
ATOM 1409 C CA . SER A 1 176 ? 7.242 -19.358 -0.430 1.00 59.44 176 SER A CA 1
ATOM 1410 C C . SER A 1 176 ? 6.546 -17.991 -0.373 1.00 59.44 176 SER A C 1
ATOM 1412 O O . SER A 1 176 ? 5.334 -17.946 -0.177 1.00 59.44 176 SER A O 1
ATOM 1414 N N . GLY A 1 177 ? 7.249 -16.919 -0.759 1.00 60.09 177 GLY A N 1
ATOM 1415 C CA . GLY A 1 177 ? 6.723 -15.543 -0.796 1.00 60.09 177 GLY A CA 1
ATOM 1416 C C . GLY A 1 177 ? 5.623 -15.262 -1.835 1.00 60.09 177 GLY A C 1
ATOM 1417 O O . GLY A 1 177 ? 5.205 -14.121 -1.987 1.00 60.09 177 GLY A O 1
ATOM 1418 N N . LEU A 1 178 ? 5.159 -16.274 -2.581 1.00 62.72 178 LEU A N 1
ATOM 1419 C CA . LEU A 1 178 ? 3.968 -16.198 -3.443 1.00 62.72 178 LEU A CA 1
ATOM 1420 C C . LEU A 1 178 ? 2.774 -16.994 -2.884 1.00 62.72 178 LEU A C 1
ATOM 1422 O O . LEU A 1 178 ? 1.671 -16.904 -3.423 1.00 62.72 178 LEU A O 1
ATOM 1426 N N . ALA A 1 179 ? 2.990 -17.798 -1.839 1.00 59.00 179 ALA A N 1
ATOM 1427 C CA . ALA A 1 179 ? 1.975 -18.573 -1.125 1.00 59.00 179 ALA A CA 1
ATOM 1428 C C . ALA A 1 179 ? 1.705 -18.046 0.299 1.00 59.00 179 ALA A C 1
ATOM 1430 O O . ALA A 1 179 ? 0.800 -18.550 0.983 1.00 59.00 179 ALA A O 1
ATOM 1431 N N . ASP A 1 180 ? 2.475 -17.049 0.728 1.00 61.72 180 ASP A N 1
ATOM 1432 C CA . ASP A 1 180 ? 2.261 -16.293 1.952 1.00 61.72 180 ASP A CA 1
ATOM 1433 C C . ASP A 1 180 ? 1.077 -15.341 1.739 1.00 61.72 180 ASP A C 1
ATOM 1435 O O . ASP A 1 180 ? 1.034 -14.530 0.812 1.00 61.72 180 ASP A O 1
ATOM 1439 N N . SER A 1 181 ? 0.038 -15.535 2.546 1.00 61.34 181 SER A N 1
ATOM 1440 C CA . SER A 1 181 ? -1.166 -14.710 2.510 1.00 61.34 181 SER A CA 1
ATOM 1441 C C . SER A 1 181 ? -1.014 -13.551 3.482 1.00 61.34 181 SER A C 1
ATOM 1443 O O . SER A 1 181 ? -0.581 -13.781 4.602 1.00 61.34 181 SER A O 1
ATOM 1445 N N . PHE A 1 182 ? -1.490 -12.364 3.106 1.00 57.91 182 PHE A N 1
ATOM 1446 C CA . PHE A 1 182 ? -1.516 -11.125 3.906 1.00 57.91 182 PHE A CA 1
ATOM 1447 C C . PHE A 1 182 ? -1.901 -11.294 5.397 1.00 57.91 182 PHE A C 1
ATOM 1449 O O . PHE A 1 182 ? -1.431 -10.557 6.259 1.00 57.91 182 PHE A O 1
ATOM 1456 N N . TYR A 1 183 ? -2.731 -12.289 5.724 1.00 56.97 183 TYR A N 1
ATOM 1457 C CA . TYR A 1 183 ? -3.097 -12.626 7.103 1.00 56.97 183 TYR A CA 1
ATOM 1458 C C . TYR A 1 183 ? -1.989 -13.307 7.922 1.00 56.97 183 TYR A C 1
ATOM 1460 O O . TYR A 1 183 ? -1.969 -13.130 9.135 1.00 56.97 183 TYR A O 1
ATOM 1468 N N . ASP A 1 184 ? -1.082 -14.068 7.304 1.00 63.41 184 ASP A N 1
ATOM 1469 C CA . ASP A 1 184 ? 0.075 -14.657 7.991 1.00 63.41 184 ASP A CA 1
ATOM 1470 C C . ASP A 1 184 ? 1.072 -13.548 8.393 1.00 63.41 184 ASP A C 1
ATOM 1472 O O . ASP A 1 184 ? 1.563 -13.560 9.522 1.00 63.41 184 ASP A O 1
ATOM 1476 N N . ASP A 1 185 ? 1.264 -12.528 7.542 1.00 62.09 185 ASP A N 1
ATOM 1477 C CA . ASP A 1 185 ? 2.048 -11.324 7.868 1.00 62.09 185 ASP A CA 1
ATOM 1478 C C . ASP A 1 185 ? 1.433 -10.566 9.054 1.00 62.09 185 ASP A C 1
ATOM 1480 O O . ASP A 1 185 ? 2.113 -10.320 10.050 1.00 62.09 185 ASP A O 1
ATOM 1484 N N . ILE A 1 186 ? 0.129 -10.259 9.003 1.00 63.50 186 ILE A N 1
ATOM 1485 C CA . ILE A 1 186 ? -0.582 -9.585 10.106 1.00 63.50 186 ILE A CA 1
ATOM 1486 C C . ILE A 1 186 ? -0.506 -10.403 11.402 1.00 63.50 186 ILE A C 1
ATOM 1488 O O . ILE A 1 186 ? -0.327 -9.832 12.474 1.00 63.50 186 ILE A O 1
ATOM 1492 N N . LYS A 1 187 ? -0.588 -11.736 11.321 1.00 62.81 187 LYS A N 1
ATOM 1493 C CA . LYS A 1 187 ? -0.498 -12.637 12.481 1.00 62.81 187 LYS A CA 1
ATOM 1494 C C . LYS A 1 187 ? 0.924 -12.755 13.053 1.00 62.81 187 LYS A C 1
ATOM 1496 O O . LYS A 1 187 ? 1.081 -13.255 14.164 1.00 62.81 187 LYS A O 1
ATOM 1501 N N . SER A 1 188 ? 1.940 -12.308 12.313 1.00 64.81 188 SER A N 1
ATOM 1502 C CA . SER A 1 188 ? 3.325 -12.174 12.787 1.00 64.81 188 SER A CA 1
ATOM 1503 C C . SER A 1 188 ? 3.640 -10.804 13.400 1.00 64.81 188 SER A C 1
ATOM 1505 O O . SER A 1 188 ? 4.686 -10.647 14.032 1.00 64.81 188 SER A O 1
ATOM 1507 N N . LEU A 1 189 ? 2.751 -9.813 13.243 1.00 61.06 189 LEU A N 1
ATOM 1508 C CA . LEU A 1 189 ? 2.913 -8.514 13.889 1.00 61.06 189 LEU A CA 1
ATOM 1509 C C . LEU A 1 189 ? 2.682 -8.647 15.403 1.00 61.06 189 LEU A C 1
ATOM 1511 O O . LEU A 1 189 ? 1.708 -9.281 15.815 1.00 61.06 189 LEU A O 1
ATOM 1515 N N . PRO A 1 190 ? 3.503 -7.992 16.242 1.00 58.66 190 PRO A N 1
ATOM 1516 C CA . PRO A 1 190 ? 3.227 -7.856 17.663 1.00 58.66 190 PRO A CA 1
ATOM 1517 C C . PRO A 1 190 ? 2.136 -6.792 17.861 1.00 58.66 190 PRO A C 1
ATOM 1519 O O . PRO A 1 190 ? 2.419 -5.640 18.188 1.00 58.66 190 PRO A O 1
ATOM 1522 N N . LEU A 1 191 ? 0.880 -7.164 17.614 1.00 54.75 191 LEU A N 1
ATOM 1523 C CA . LEU A 1 191 ? -0.258 -6.432 18.165 1.00 54.75 191 LEU A CA 1
ATOM 1524 C C . LEU A 1 191 ? -0.350 -6.782 19.653 1.00 54.75 191 LEU A C 1
ATOM 1526 O O . LEU A 1 191 ? -0.490 -7.955 19.989 1.00 54.75 191 LEU A O 1
ATOM 1530 N N . GLU A 1 192 ? -0.256 -5.778 20.527 1.00 51.84 192 GLU A N 1
ATOM 1531 C CA . GLU A 1 192 ? -0.540 -5.968 21.954 1.00 51.84 192 GLU A CA 1
ATOM 1532 C C . GLU A 1 192 ? -1.980 -6.463 22.156 1.00 51.84 192 GLU A C 1
ATOM 1534 O O . GLU A 1 192 ? -2.906 -6.022 21.468 1.00 51.84 192 GLU A O 1
ATOM 1539 N N . ASP A 1 193 ? -2.155 -7.378 23.111 1.00 50.47 193 ASP A N 1
ATOM 1540 C CA . ASP A 1 193 ? -3.429 -8.033 23.399 1.00 50.47 193 ASP A CA 1
ATOM 1541 C C . ASP A 1 193 ? -4.533 -7.034 23.788 1.00 50.47 193 ASP A C 1
ATOM 1543 O O . ASP A 1 193 ? -4.374 -6.213 24.695 1.00 50.47 193 ASP A O 1
ATOM 1547 N N . GLY A 1 194 ? -5.701 -7.139 23.142 1.00 45.12 194 GLY A N 1
ATOM 1548 C CA . GLY A 1 194 ? -6.804 -6.203 23.369 1.00 45.12 194 GLY A CA 1
ATOM 1549 C C . GLY A 1 194 ? -8.168 -6.643 22.828 1.00 45.12 194 GLY A C 1
ATOM 1550 O O . GLY A 1 194 ? -8.576 -6.208 21.759 1.00 45.12 194 GLY A O 1
ATOM 1551 N N . ALA A 1 195 ? -8.905 -7.397 23.653 1.00 37.56 195 ALA A N 1
ATOM 1552 C CA . ALA A 1 195 ? -10.364 -7.612 23.618 1.00 37.56 195 ALA A CA 1
ATOM 1553 C C . ALA A 1 195 ? -10.998 -8.525 22.530 1.00 37.56 195 ALA A C 1
ATOM 1555 O O . ALA A 1 195 ? -11.425 -8.080 21.470 1.00 37.56 195 ALA A O 1
ATOM 1556 N N . GLY A 1 196 ? -11.286 -9.770 22.935 1.00 47.91 196 GLY A N 1
ATOM 1557 C CA . GLY A 1 196 ? -12.666 -10.294 22.931 1.00 47.91 196 GLY A CA 1
ATOM 1558 C C . GLY A 1 196 ? -13.287 -10.774 21.609 1.00 47.91 196 GLY A C 1
ATOM 1559 O O . GLY A 1 196 ? -14.152 -10.106 21.049 1.00 47.91 196 GLY A O 1
ATOM 1560 N N . GLY A 1 197 ? -12.977 -12.010 21.210 1.00 31.77 197 GLY A N 1
ATOM 1561 C CA . GLY A 1 197 ? -13.729 -12.813 20.231 1.00 31.77 197 GLY A CA 1
ATOM 1562 C C . GLY A 1 197 ? -13.679 -14.298 20.628 1.00 31.77 197 GLY A C 1
ATOM 1563 O O . GLY A 1 197 ? -12.791 -14.664 21.395 1.00 31.77 197 GLY A O 1
ATOM 1564 N N . PRO A 1 198 ? -14.627 -15.157 20.204 1.00 40.12 198 PRO A N 1
ATOM 1565 C CA . PRO A 1 198 ? -14.822 -16.461 20.835 1.00 40.12 198 PRO A CA 1
ATOM 1566 C C . PRO A 1 198 ? -13.657 -17.431 20.598 1.00 40.12 198 PRO A C 1
ATOM 1568 O O . PRO A 1 198 ? -13.377 -17.840 19.470 1.00 40.12 198 PRO A O 1
ATOM 1571 N N . GLU A 1 199 ? -13.044 -17.847 21.705 1.00 39.00 199 GLU A N 1
ATOM 1572 C CA . GLU A 1 199 ? -12.074 -18.938 21.799 1.00 39.00 199 GLU A CA 1
ATOM 1573 C C . GLU A 1 199 ? -12.621 -20.217 21.144 1.00 39.00 199 GLU A C 1
ATOM 1575 O O . GLU A 1 199 ? -13.528 -20.868 21.667 1.00 39.00 199 GLU A O 1
ATOM 1580 N N . THR A 1 200 ? -12.042 -20.614 20.009 1.00 38.75 200 THR A N 1
ATOM 1581 C CA . THR A 1 200 ? -12.187 -21.978 19.480 1.00 38.75 200 THR A CA 1
ATOM 1582 C C . THR A 1 200 ? -10.890 -22.736 19.767 1.00 38.75 200 THR A C 1
ATOM 1584 O O . THR A 1 200 ? -9.892 -22.515 19.080 1.00 38.75 200 THR A O 1
ATOM 1587 N N . PRO A 1 201 ? -10.853 -23.619 20.783 1.00 44.66 201 PRO A N 1
ATOM 1588 C CA . PRO A 1 201 ? -9.627 -24.301 21.179 1.00 44.66 201 PRO A CA 1
ATOM 1589 C C . PRO A 1 201 ? -9.329 -25.472 20.231 1.00 44.66 201 PRO A C 1
ATOM 1591 O O . PRO A 1 201 ? -9.531 -26.638 20.572 1.00 44.66 201 PRO A O 1
ATOM 1594 N N . PHE A 1 202 ? -8.840 -25.176 19.023 1.00 31.84 202 PHE A N 1
ATOM 1595 C CA . PHE A 1 202 ? -8.280 -26.202 18.146 1.00 31.84 202 PHE A CA 1
ATOM 1596 C C . PHE A 1 202 ? -6.791 -26.402 18.453 1.00 31.84 202 PHE A C 1
ATOM 1598 O O . PHE A 1 202 ? -5.924 -25.658 17.999 1.00 31.84 202 PHE A O 1
ATOM 1605 N N . LEU A 1 203 ? -6.520 -27.418 19.272 1.00 40.69 203 LEU A N 1
ATOM 1606 C CA . LEU A 1 203 ? -5.189 -27.853 19.691 1.00 40.69 203 LEU A CA 1
ATOM 1607 C C . LEU A 1 203 ? -4.326 -28.314 18.501 1.00 40.69 203 LEU A C 1
ATOM 1609 O O . LEU A 1 203 ? -4.435 -29.461 18.073 1.00 40.69 203 LEU A O 1
ATOM 1613 N N . ASP A 1 204 ? -3.382 -27.484 18.056 1.00 39.28 204 ASP A N 1
ATOM 1614 C CA . ASP A 1 204 ? -2.234 -27.926 17.245 1.00 39.28 204 ASP A CA 1
ATOM 1615 C C . ASP A 1 204 ? -1.033 -28.279 18.152 1.00 39.28 204 ASP A C 1
ATOM 1617 O O . ASP A 1 204 ? 0.037 -27.674 18.100 1.00 39.28 204 ASP A O 1
ATOM 1621 N N . SER A 1 205 ? -1.218 -29.308 18.986 1.00 45.69 205 SER A N 1
ATOM 1622 C CA . SER A 1 205 ? -0.143 -29.971 19.742 1.00 45.69 205 SER A CA 1
ATOM 1623 C C . SER A 1 205 ? 0.166 -31.348 19.148 1.00 45.69 205 SER A C 1
ATOM 1625 O O . SER A 1 205 ? -0.100 -32.373 19.770 1.00 45.69 205 SER A O 1
ATOM 1627 N N . ASP A 1 206 ? 0.766 -31.380 17.953 1.00 40.53 206 ASP A N 1
ATOM 1628 C CA . ASP A 1 206 ? 1.421 -32.583 17.405 1.00 40.53 206 ASP A CA 1
ATOM 1629 C C . ASP A 1 206 ? 2.950 -32.432 17.449 1.00 40.53 206 ASP A C 1
ATOM 1631 O O . ASP A 1 206 ? 3.655 -32.322 16.441 1.00 40.53 206 ASP A O 1
ATOM 1635 N N . GLY A 1 207 ? 3.473 -32.400 18.677 1.00 45.25 207 GLY A N 1
ATOM 1636 C CA . GLY A 1 207 ? 4.901 -32.498 18.974 1.00 45.25 207 GLY A CA 1
ATOM 1637 C C . GLY A 1 207 ? 5.423 -33.926 18.795 1.00 45.25 207 GLY A C 1
ATOM 1638 O O . GLY A 1 207 ? 5.967 -34.499 19.735 1.00 45.25 207 GLY A O 1
ATOM 1639 N N . GLY A 1 208 ? 5.242 -34.514 17.609 1.00 39.00 208 GLY A N 1
ATOM 1640 C CA . GLY A 1 208 ? 5.602 -35.902 17.324 1.00 39.00 208 GLY A CA 1
ATOM 1641 C C . GLY A 1 208 ? 7.075 -36.216 17.615 1.00 39.00 208 GLY A C 1
ATOM 1642 O O . GLY A 1 208 ? 7.983 -35.722 16.936 1.00 39.00 208 GLY A O 1
ATOM 1643 N N . GLU A 1 209 ? 7.316 -37.077 18.609 1.00 46.06 209 GLU A N 1
ATOM 1644 C CA . GLU A 1 209 ? 8.655 -37.504 19.024 1.00 46.06 209 GLU A CA 1
ATOM 1645 C C . GLU A 1 209 ? 9.474 -38.056 17.847 1.00 46.06 209 GLU A C 1
ATOM 1647 O O . GLU A 1 209 ? 9.152 -39.085 17.240 1.00 46.06 209 GLU A O 1
ATOM 1652 N N . ARG A 1 210 ? 10.615 -37.422 17.556 1.00 54.16 210 ARG A N 1
ATOM 1653 C CA . ARG A 1 210 ? 11.552 -37.904 16.534 1.00 54.16 210 ARG A CA 1
ATOM 1654 C C . ARG A 1 210 ? 12.318 -39.122 17.055 1.00 54.16 210 ARG A C 1
ATOM 1656 O O . ARG A 1 210 ? 13.438 -38.996 17.545 1.00 54.16 210 ARG A O 1
ATOM 1663 N N . LYS A 1 211 ? 11.740 -40.320 16.925 1.00 51.66 211 LYS A N 1
ATOM 1664 C CA . LYS A 1 211 ? 12.411 -41.575 17.308 1.00 51.66 211 LYS A CA 1
ATOM 1665 C C . LYS A 1 211 ? 13.687 -41.786 16.483 1.00 51.66 211 LYS A C 1
ATOM 1667 O O . LYS A 1 211 ? 13.639 -42.150 15.306 1.00 51.66 211 LYS A O 1
ATOM 1672 N N . PHE A 1 212 ? 14.842 -41.575 17.115 1.00 50.47 212 PHE A N 1
ATOM 1673 C CA . PHE A 1 212 ? 16.155 -41.802 16.515 1.00 50.47 212 PHE A CA 1
ATOM 1674 C C . PHE A 1 212 ? 16.327 -43.280 16.129 1.00 50.47 212 PHE A C 1
ATOM 1676 O O . PHE A 1 212 ? 16.397 -44.166 16.984 1.00 50.47 212 PHE A O 1
ATOM 1683 N N . LYS A 1 213 ? 16.444 -43.564 14.826 1.00 57.97 213 LYS A N 1
ATOM 1684 C CA . LYS A 1 213 ? 16.755 -44.912 14.329 1.00 57.97 213 LYS A CA 1
ATOM 1685 C C . LYS A 1 213 ? 18.173 -45.308 14.759 1.00 57.97 213 LYS A C 1
ATOM 1687 O O . LYS A 1 213 ? 19.151 -44.816 14.197 1.00 57.97 213 LYS A O 1
ATOM 1692 N N . ARG A 1 214 ? 18.295 -46.227 15.725 1.00 61.03 214 ARG A N 1
ATOM 1693 C CA . ARG A 1 214 ? 19.588 -46.808 16.137 1.00 61.03 214 ARG A CA 1
ATOM 1694 C C . ARG A 1 214 ? 20.247 -47.493 14.931 1.00 61.03 214 ARG A C 1
ATOM 1696 O O . ARG A 1 214 ? 19.731 -48.488 14.424 1.00 61.03 214 ARG A O 1
ATOM 1703 N N . ARG A 1 215 ? 21.400 -46.984 14.476 1.00 58.16 215 ARG A N 1
ATOM 1704 C CA . ARG A 1 215 ? 22.245 -47.673 13.482 1.00 58.16 215 ARG A CA 1
ATOM 1705 C C . ARG A 1 215 ? 22.736 -48.988 14.091 1.00 58.16 215 ARG A C 1
ATOM 1707 O O . ARG A 1 215 ? 23.456 -48.958 15.087 1.00 58.16 215 ARG A O 1
ATOM 1714 N N . LYS A 1 216 ? 22.400 -50.131 13.482 1.00 61.25 216 LYS A N 1
ATOM 1715 C CA . LYS A 1 216 ? 23.104 -51.390 13.769 1.00 61.25 216 LYS A CA 1
ATOM 1716 C C . LYS A 1 216 ? 24.569 -51.210 13.360 1.00 61.25 216 LYS A C 1
ATOM 1718 O O . LYS A 1 216 ? 24.844 -50.945 12.190 1.00 61.25 216 LYS A O 1
ATOM 1723 N N . ARG A 1 217 ? 25.497 -51.346 14.310 1.00 52.69 217 ARG A N 1
ATOM 1724 C CA . ARG A 1 217 ? 26.899 -51.620 13.974 1.00 52.69 217 ARG A CA 1
ATOM 1725 C C . ARG A 1 217 ? 26.948 -53.035 13.397 1.00 52.69 217 ARG A C 1
ATOM 1727 O O . ARG A 1 217 ? 26.336 -53.938 13.964 1.00 52.69 217 ARG A O 1
ATOM 1734 N N . ARG A 1 218 ? 27.605 -53.200 12.248 1.00 55.62 218 ARG A N 1
ATOM 1735 C CA . ARG A 1 218 ? 28.047 -54.524 11.803 1.00 55.62 218 ARG A CA 1
ATOM 1736 C C . ARG A 1 218 ? 29.259 -54.903 12.647 1.00 55.62 218 ARG A C 1
ATOM 1738 O O . ARG A 1 218 ? 30.024 -54.010 13.017 1.00 55.62 218 ARG A O 1
ATOM 1745 N N . HIS A 1 219 ? 29.332 -56.181 12.987 1.00 53.22 219 HIS A N 1
ATOM 1746 C CA . HIS A 1 219 ? 30.450 -56.779 13.698 1.00 53.22 219 HIS A CA 1
ATOM 1747 C C . HIS A 1 219 ? 31.431 -57.399 12.697 1.00 53.22 219 HIS A C 1
ATOM 1749 O O . HIS A 1 219 ? 30.979 -57.634 11.550 1.00 53.22 219 HIS A O 1
#

Secondary structure (DSSP, 8-state):
-HHHHHHHHHHHTT---TT-HHHHHHHHHHHHHHHHHHHHHHHHHHHHHHHHHHH-TT------S--------TTT-S--GGGTS-----------------PPP--------HHHHHHHHHHHHHHHHHHHHHHHHHHHHHHHHHHHHHTTSPPPPPHHHHHHHHHHTSTTSTTHHHH--HHHHHHHS-PPP---------------------PPPP-